Protein 4R75 (pdb70)

B-factor: mean 17.07, std 9.65, range [5.72, 75.16]

Solvent-accessible surface area: 13232 Å² total; per-residue (Å²): 176,36,130,1,49,2,8,0,12,5,32,83,66,6,2,90,14,3,5,110,32,0,51,149,118,70,109,2,124,12,60,41,93,69,53,30,8,7,58,1,17,56,58,6,59,86,46,117,146,100,39,96,5,2,0,0,6,0,5,4,0,0,0,0,1,4,0,7,64,76,50,12,8,47,53,47,122,0,97,29,2,102,66,1,42,104,139,7,39,42,13,3,84,57,93,39,8,26,2,2,0,3,6,1,0,3,0,0,0,0,0,4,38,114,75,4,162,164,48,60,19,165,152,52,7,86,28,0,96,47,0,35,44,109,132,0,158,36,19,0,12,14,0,17,6,84,33,5,2,16,1,0,0,2,6,0,0,2,8,48,43,76,35,46,114,120,0,10,58,19,11,124,88,8,55,84,5,20,48,110,49,13,155,38,15,65,36,0,4,128,12,0,13,134,20,102,1,0,0,0,1,1,10,0,10,26,2,2,41,50,77,94,115,63,18,40,4,68,54,6,47,1,63,58,3,0,0,8,5,0,0,0,2,2,3,3,110,47,17,198,18,66,118,22,0,61,51,0,4,31,7,1,0,23,87,115,1,4,8,12,5,46,111,119,1,83,7,11,10,11,6,0,1,89,72,12,100,67,6,121,78,19,38,62,27,128,159,38,132,47,30,126,10,58,7,87,107,10,0,9,4,118,28,16,104,96,0,24,95,50,9,28,90,75,11,94,126,108

Radius of gyration: 18.8 Å; Cα contacts (8 Å, |Δi|>4): 771; chains: 1; bounding box: 45×57×37 Å

Sequence (318 aa):
KGRLVIYCSATNVVMMCENAAKKTTTFEQKYDVKTTSFIRNGSGSSSTFAKKIEAEKNNPQADVVWYGGTLDPQSQAGELGLLEAYRSPNIDQIMPKFQDPAKVKGNLLSSAVYIGILGFAVNTERLKKLGIEKIPQCCWNNDLTDPKLKGEIQIADPQSSGTAYTAIIATFAQLWGEDKKAFDYFFKKHLHPNISQYTKSGIITPARNAARRGETTVGIGFLHDYALEKEQGAPLEMMVVPCCEGTGYELGGVSILKGARNLDNAKLLFVDFALSKKEGQETAWKKKGQQALQTLTNTTAEQSPLAFDLTKLKLIDYDFEKYGASDERKRLINKWVDEIKLA

Organism: Actinobacillus pleuropneumoniae serotype 5b (strain L20) (NCBI:txid416269)

Secondary structure (DSSP, 8-state):
--EEEEEE-S-HHHHHHHHHHHHHHH--EEEEEE--HHHHHHHHHHTTTS---SEEEEEEHHHHHHHHHTT-EE----GGGGGB-GGGSS-SSSTTTSSEEEEEEEEEEEEEHHHHHHTT--SPP-SGGGGG-GGGTT-EEEE-TTT-HHHHHHHHHHHHHH-HHHHHHHHHHHGGGEEEEESSTTHHHHHHHTTSSSEEEEEHHHHHHHHHTT--EEEE--TT-B-EEEEEEEEETT-SSHHHHHHHHHHHHSHHHHHHHHHTS---PEESBTTSPPPTTS--GGGS-B----HHHHSSHHHHHHHHHHHIIIIII-

InterPro domains:
  IPR026045 Ferric binding protein [PIRSF002825] (21-340)

Structure (mmCIF, N/CA/C/O backbone):
data_4R75
#
_entry.id   4R75
#
_cell.length_a   47.405
_cell.length_b   59.895
_cell.length_c   106.014
_cell.angle_alpha   90.00
_cell.angle_beta   90.00
_cell.angle_gamma   90.00
#
_symmetry.space_group_name_H-M   'P 21 21 21'
#
loop_
_entity.id
_entity.type
_entity.pdbx_description
1 polymer 'ABC-type Fe3+ transport system, periplasmic component'
2 non-polymer 1-C-(hydroxymethyl)-6-O-phosphono-beta-D-altrofuranose
3 non-polymer GLYCEROL
4 non-polymer 'TRIETHYLENE GLYCOL'
5 water water
#
loop_
_atom_site.group_PDB
_atom_site.id
_atom_site.type_symbol
_atom_site.label_atom_id
_atom_site.label_alt_id
_atom_site.label_comp_id
_atom_site.label_asym_id
_atom_site.label_entity_id
_atom_site.label_seq_id
_atom_site.pdbx_PDB_ins_code
_atom_site.Cartn_x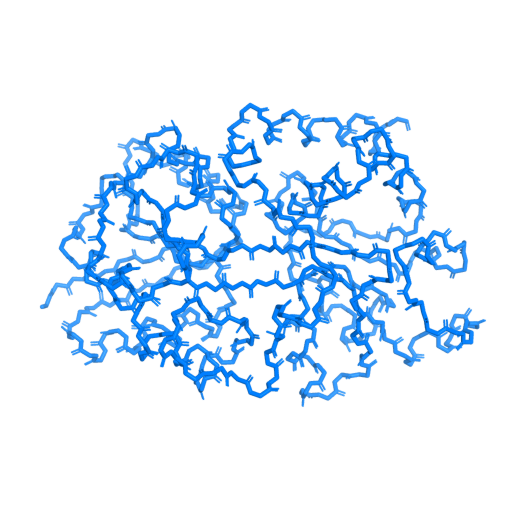
_atom_site.Cartn_y
_atom_site.Cartn_z
_atom_site.occupancy
_atom_site.B_iso_or_equiv
_atom_site.auth_seq_id
_atom_site.auth_comp_id
_atom_site.auth_asym_id
_atom_site.auth_atom_id
_atom_site.pdbx_PDB_model_num
ATOM 1 N N . LYS A 1 3 ? -29.793 15.764 15.490 1.00 37.27 1 LYS A N 1
ATOM 2 C CA . LYS A 1 3 ? -30.263 15.295 14.191 1.00 33.89 1 LYS A CA 1
ATOM 3 C C . LYS A 1 3 ? -29.168 15.304 13.118 1.00 25.17 1 LYS A C 1
ATOM 4 O O . LYS A 1 3 ? -27.978 15.395 13.424 1.00 27.29 1 LYS A O 1
ATOM 10 N N . GLY A 1 4 ? -29.580 15.211 11.860 1.00 24.73 2 GLY A N 1
ATOM 11 C CA . GLY A 1 4 ? -28.639 15.022 10.776 1.00 20.17 2 GLY A CA 1
ATOM 12 C C . GLY A 1 4 ? -28.410 13.538 10.544 1.00 18.56 2 GLY A C 1
ATOM 13 O O . GLY A 1 4 ? -29.259 12.712 10.887 1.00 16.51 2 GLY A O 1
ATOM 14 N N . ARG A 1 5 ? -27.252 13.200 9.982 1.00 19.68 3 ARG A N 1
ATOM 15 C CA . ARG A 1 5 ? -26.986 11.836 9.535 1.00 17.87 3 ARG A CA 1
ATOM 16 C C . ARG A 1 5 ? -25.605 11.355 9.938 1.00 13.28 3 ARG A C 1
ATOM 17 O O . ARG A 1 5 ? -24.751 12.133 10.347 1.00 14.38 3 ARG A O 1
ATOM 25 N N . LEU A 1 6 ? -25.394 10.054 9.776 1.00 13.65 4 LEU A N 1
ATOM 26 C CA . LEU A 1 6 ? -24.090 9.449 10.000 1.00 13.30 4 LEU A CA 1
ATOM 27 C C . LEU A 1 6 ? -23.930 8.265 9.058 1.00 13.72 4 LEU A C 1
ATOM 28 O O . LEU A 1 6 ? -24.842 7.454 8.922 1.00 13.42 4 LEU A O 1
ATOM 33 N N . VAL A 1 7 ? -22.771 8.188 8.412 1.00 13.16 5 VAL A N 1
ATOM 34 C CA . VAL A 1 7 ? -22.426 7.075 7.525 1.00 12.33 5 VAL A CA 1
ATOM 35 C C . VAL A 1 7 ? -21.219 6.330 8.099 1.00 11.65 5 VAL A C 1
ATOM 36 O O . VAL A 1 7 ? -20.154 6.923 8.307 1.00 12.32 5 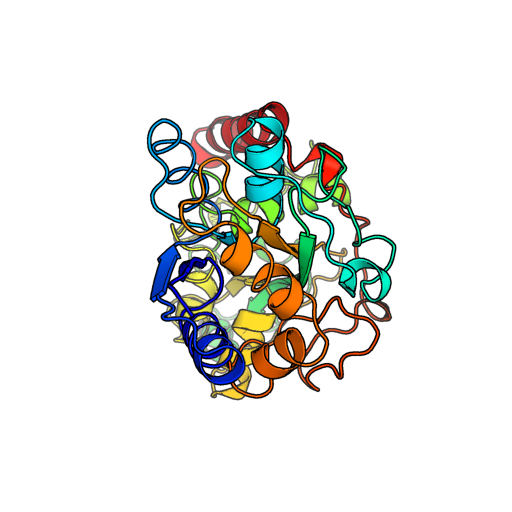VAL A O 1
ATOM 40 N N . ILE A 1 8 ? -21.407 5.041 8.365 1.00 12.61 6 ILE A N 1
ATOM 41 C CA . ILE A 1 8 ? -20.383 4.218 9.008 1.00 10.71 6 ILE A CA 1
ATOM 42 C C . ILE A 1 8 ? -19.801 3.189 8.048 1.00 12.88 6 ILE A C 1
ATOM 43 O O . ILE A 1 8 ? -20.539 2.478 7.360 1.00 14.31 6 ILE A O 1
ATOM 48 N N . TYR A 1 9 ? -18.480 3.112 7.993 1.00 10.94 7 TYR A N 1
ATOM 49 C CA . TYR A 1 9 ? -17.821 1.939 7.430 1.00 10.88 7 TYR A CA 1
ATOM 50 C C . TYR A 1 9 ? -17.560 1.000 8.599 1.00 9.23 7 TYR A C 1
ATOM 51 O O . TYR A 1 9 ? -16.725 1.292 9.458 1.00 9.57 7 TYR A O 1
ATOM 60 N N . CYS A 1 10 ? -18.313 -0.092 8.666 1.00 9.89 8 CYS A N 1
ATOM 61 C CA . CYS A 1 10 ? -18.201 -1.019 9.782 1.00 10.10 8 CYS A CA 1
ATOM 62 C C . CYS A 1 10 ? -17.381 -2.238 9.386 1.00 9.01 8 CYS A C 1
ATOM 63 O O . CYS A 1 10 ? -17.531 -2.752 8.267 1.00 12.54 8 CYS A O 1
ATOM 66 N N . SER A 1 11 ? -16.540 -2.723 10.298 1.00 8.42 9 SER A N 1
ATOM 67 C CA . SER A 1 11 ? -15.713 -3.895 10.022 1.00 8.89 9 SER A CA 1
ATOM 68 C C . SER A 1 11 ? -15.945 -5.022 11.018 1.00 9.91 9 SER A C 1
ATOM 69 O O . SER A 1 11 ? -15.254 -6.042 10.964 1.00 11.13 9 SER A O 1
ATOM 72 N N . ALA A 1 12 ? -16.881 -4.825 11.945 1.00 9.12 10 ALA A N 1
ATOM 73 C CA . ALA A 1 12 ? -17.321 -5.920 12.808 1.00 8.73 10 ALA A CA 1
ATOM 74 C C . ALA A 1 12 ? -18.307 -6.793 12.031 1.00 9.75 10 ALA A C 1
ATOM 75 O O . ALA A 1 12 ? -18.549 -6.548 10.845 1.00 11.19 10 ALA A O 1
ATOM 77 N N . THR A 1 13 ? -18.881 -7.798 12.680 1.00 10.00 11 THR A N 1
ATOM 78 C CA . THR A 1 13 ? -19.865 -8.644 11.998 1.00 9.91 11 THR A CA 1
ATOM 79 C C . THR A 1 13 ? -21.122 -7.832 11.728 1.00 12.02 11 THR A C 1
ATOM 80 O O . THR A 1 13 ? -21.419 -6.865 12.433 1.00 11.26 11 THR A O 1
ATOM 84 N N . ASN A 1 14 ? -21.887 -8.245 10.721 1.00 11.76 12 ASN A N 1
ATOM 85 C CA . ASN A 1 14 ? -23.068 -7.489 10.333 1.00 12.10 12 ASN A CA 1
ATOM 86 C C . ASN A 1 14 ? -24.050 -7.270 11.483 1.00 10.90 12 ASN A C 1
ATOM 87 O O . ASN A 1 14 ? -24.578 -6.169 11.649 1.00 12.68 12 ASN A O 1
ATOM 92 N N A VAL A 1 15 ? -24.296 -8.312 12.272 0.76 11.33 13 VAL A N 1
ATOM 93 N N C VAL A 1 15 ? -24.284 -8.309 12.277 0.24 11.45 13 VAL A N 1
ATOM 94 C CA A VAL A 1 15 ? -25.231 -8.202 13.386 0.76 13.09 13 VAL A CA 1
ATOM 95 C CA C VAL A 1 15 ? -25.226 -8.224 13.389 0.24 13.12 13 VAL A CA 1
ATOM 96 C C A VAL A 1 15 ? -24.782 -7.123 14.363 0.76 12.06 13 VAL A C 1
ATOM 97 C C C VAL A 1 15 ? -24.793 -7.191 14.430 0.24 12.14 13 VAL A C 1
ATOM 98 O O A VAL A 1 15 ? -25.596 -6.333 14.851 0.76 13.55 13 VAL A O 1
ATOM 99 O O C VAL A 1 15 ? -25.627 -6.506 15.025 0.24 12.33 13 VAL A O 1
ATOM 106 N N . MET A 1 16 ? -23.488 -7.088 14.649 1.00 11.46 14 MET A N 1
ATOM 107 C CA A MET A 1 16 ? -22.966 -6.110 15.599 0.46 10.83 14 MET A CA 1
ATOM 108 C CA B MET A 1 16 ? -22.926 -6.132 15.587 0.54 10.85 14 MET A CA 1
ATOM 109 C C . MET A 1 16 ? -23.076 -4.706 15.028 1.00 11.16 14 MET A C 1
ATOM 110 O O . MET A 1 16 ? -23.495 -3.778 15.736 1.00 11.35 14 MET A O 1
ATOM 119 N N . CYS A 1 17 ? -22.734 -4.550 13.749 1.00 11.67 15 CYS A N 1
ATOM 120 C CA . CYS A 1 17 ? -22.818 -3.267 13.054 1.00 11.73 15 CYS A CA 1
ATOM 121 C C . CYS A 1 17 ? -24.253 -2.747 13.070 1.00 13.13 15 CYS A C 1
ATOM 122 O O . CYS A 1 17 ? -24.501 -1.569 13.351 1.00 12.02 15 CYS A O 1
ATOM 125 N N . GLU A 1 18 ? -25.200 -3.627 12.744 1.00 10.85 16 GLU A N 1
ATOM 126 C CA . GLU A 1 18 ? -26.599 -3.221 12.637 1.00 10.80 16 GLU A CA 1
ATOM 127 C C . GLU A 1 18 ? -27.129 -2.793 14.000 1.00 10.43 16 GLU A C 1
ATOM 128 O O . GLU A 1 18 ? -27.828 -1.787 14.113 1.00 12.91 16 GLU A O 1
ATOM 134 N N . ASN A 1 19 ? -26.805 -3.556 15.036 1.00 11.22 17 ASN A N 1
ATOM 135 C CA . ASN A 1 19 ? -27.239 -3.193 16.377 1.00 10.49 17 ASN A CA 1
ATOM 136 C C . ASN A 1 19 ? -26.635 -1.867 16.846 1.00 12.22 17 ASN A C 1
ATOM 137 O O . ASN A 1 19 ? -27.326 -1.066 17.481 1.00 11.57 17 ASN A O 1
ATOM 142 N N . ALA A 1 20 ? -25.361 -1.633 16.533 1.00 10.46 18 ALA A N 1
ATOM 143 C CA . ALA A 1 20 ? -24.706 -0.387 16.926 1.00 10.24 18 ALA A CA 1
ATOM 144 C C . ALA A 1 20 ? -25.359 0.790 16.215 1.00 11.63 18 ALA A C 1
ATOM 145 O O . ALA A 1 20 ? -25.659 1.816 16.830 1.00 11.44 18 ALA A O 1
ATOM 147 N N . ALA A 1 21 ? -25.584 0.639 14.918 1.00 11.00 19 ALA A N 1
ATOM 148 C CA . ALA A 1 21 ? -26.184 1.702 14.123 1.00 11.98 19 ALA A CA 1
ATOM 149 C C . ALA A 1 21 ? -27.602 2.019 14.608 1.00 14.20 19 ALA A C 1
ATOM 150 O O . ALA A 1 21 ? -27.959 3.187 14.789 1.00 12.76 19 ALA A O 1
ATOM 152 N N . LYS A 1 22 ? -28.398 0.977 14.828 1.00 13.06 20 LYS A N 1
ATOM 153 C CA A LYS A 1 22 ? -29.772 1.159 15.273 0.52 13.72 20 LYS A CA 1
ATOM 154 C CA B LYS A 1 22 ? -29.777 1.132 15.293 0.48 13.73 20 LYS A CA 1
ATOM 155 C C . LYS A 1 22 ? -29.832 1.786 16.663 1.00 12.70 20 LYS A C 1
ATOM 156 O O . LYS A 1 22 ? -30.631 2.691 16.901 1.00 14.01 20 LYS A O 1
ATOM 167 N N A THR A 1 23 ? -28.999 1.293 17.570 0.55 12.54 21 THR A N 1
ATOM 168 N N B THR A 1 23 ? -28.994 1.304 17.574 0.08 12.63 21 THR A N 1
ATOM 169 N N C THR A 1 23 ? -29.042 1.274 17.602 0.37 12.57 21 THR A N 1
ATOM 170 C CA A THR A 1 23 ? -28.982 1.793 18.940 0.55 12.83 21 THR A CA 1
ATOM 171 C CA B THR A 1 23 ? -28.981 1.805 18.943 0.08 12.92 21 THR A CA 1
ATOM 172 C CA C THR A 1 23 ? -29.035 1.831 18.953 0.37 12.88 21 THR A CA 1
ATOM 173 C C A THR A 1 23 ? -28.548 3.260 18.999 0.55 12.96 21 THR A C 1
ATOM 174 C C B THR A 1 23 ? -28.557 3.268 18.988 0.08 13.03 21 THR A C 1
ATOM 175 C C C THR A 1 23 ? -28.588 3.295 18.961 0.37 12.98 21 THR A C 1
ATOM 176 O O A THR A 1 23 ? -29.113 4.059 19.755 0.55 14.49 21 THR A O 1
ATOM 177 O O B THR A 1 23 ? -29.136 4.071 19.722 0.08 14.48 21 THR A O 1
ATOM 178 O O C THR A 1 23 ? -29.182 4.130 19.649 0.37 14.45 21 THR A O 1
ATOM 188 N N . PHE A 1 24 ? -27.546 3.609 18.197 1.00 11.92 22 PHE A N 1
ATOM 189 C CA . PHE A 1 24 ? -27.066 4.983 18.117 1.00 13.66 22 PHE A CA 1
ATOM 190 C C . PHE A 1 24 ? -28.146 5.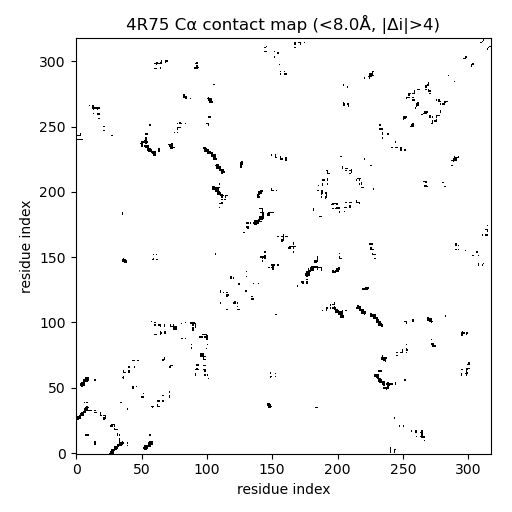915 17.566 1.00 14.78 22 PHE A C 1
ATOM 191 O O . PHE A 1 24 ? -28.400 6.994 18.119 1.00 13.68 22 PHE A O 1
ATOM 199 N N . GLU A 1 25 ? -28.780 5.499 16.473 1.00 13.62 23 GLU A N 1
ATOM 200 C CA . GLU A 1 25 ? -29.842 6.307 15.883 1.00 14.72 23 GLU A CA 1
ATOM 201 C C . GLU A 1 25 ? -30.997 6.507 16.865 1.00 16.89 23 GLU A C 1
ATOM 202 O O . GLU A 1 25 ? -31.538 7.607 16.982 1.00 16.91 23 GLU A O 1
ATOM 208 N N . GLN A 1 26 ? -31.378 5.451 17.575 1.00 15.19 24 GLN A N 1
ATOM 209 C CA . GLN A 1 26 ? -32.468 5.560 18.543 1.00 16.03 24 GLN A CA 1
ATOM 210 C C . GLN A 1 26 ? -32.111 6.549 19.652 1.00 18.61 24 GLN A C 1
ATOM 211 O O . GLN A 1 26 ? -32.932 7.384 20.049 1.00 19.24 24 GLN A O 1
ATOM 217 N N . LYS A 1 27 ? -30.873 6.477 20.129 1.00 15.57 25 LYS A N 1
ATOM 218 C CA . LYS A 1 27 ? -30.426 7.308 21.245 1.00 14.29 25 LYS A CA 1
ATOM 219 C C . LYS A 1 27 ? -30.344 8.799 20.897 1.00 17.24 25 LYS A C 1
ATOM 220 O O . LYS A 1 27 ? -30.810 9.651 21.660 1.00 16.99 25 LYS A O 1
ATOM 226 N N . TYR A 1 28 ? -29.765 9.111 19.744 1.00 14.72 26 TYR A N 1
ATOM 227 C CA . TYR A 1 28 ? -29.447 10.494 19.403 1.00 16.22 26 TYR A CA 1
ATOM 228 C C . TYR A 1 28 ? -30.266 11.093 18.269 1.00 16.70 26 TYR A C 1
ATOM 229 O O . TYR A 1 28 ? -30.043 12.245 17.890 1.00 17.85 26 TYR A O 1
ATOM 238 N N . ASP A 1 29 ? -31.211 10.321 17.734 1.00 17.16 27 ASP A N 1
ATOM 239 C CA . ASP A 1 29 ? -32.048 10.787 16.627 1.00 21.14 27 ASP A CA 1
ATOM 240 C C . ASP A 1 29 ? -31.194 11.223 15.434 1.00 19.69 27 ASP A C 1
ATOM 241 O O . ASP A 1 29 ? -31.455 12.249 14.799 1.00 22.83 27 ASP A O 1
ATOM 246 N N . VAL A 1 30 ? -30.160 10.437 15.142 1.00 15.29 28 VAL A N 1
ATOM 247 C CA . VAL A 1 30 ? -29.323 10.656 13.969 1.00 16.48 28 VAL A CA 1
ATOM 248 C C . VAL A 1 30 ? -29.574 9.563 12.937 1.00 15.83 28 VAL A C 1
ATOM 249 O O . VAL A 1 30 ? -29.467 8.383 13.251 1.00 15.97 28 VAL A O 1
ATOM 253 N N . LYS A 1 31 ? -29.895 9.951 11.706 1.00 19.10 29 LYS A N 1
ATOM 254 C CA . LYS A 1 31 ? -30.137 8.971 10.650 1.00 16.84 29 LYS A CA 1
ATOM 255 C C . LYS A 1 31 ? -28.839 8.254 10.299 1.00 14.81 29 LYS A C 1
ATOM 256 O O . LYS A 1 31 ? -27.957 8.836 9.672 1.00 16.72 29 LYS A O 1
ATOM 262 N N . THR A 1 32 ? -28.739 6.987 10.686 1.00 15.52 30 THR A N 1
ATOM 263 C CA A THR A 1 32 ? -27.466 6.280 10.624 0.70 14.17 30 THR A CA 1
ATOM 264 C CA B THR A 1 32 ? -27.366 6.280 10.624 0.30 14.18 30 THR A CA 1
ATOM 265 C C . THR A 1 32 ? -27.496 5.072 9.687 1.00 14.97 30 THR A C 1
ATOM 266 O O . THR A 1 32 ? -28.414 4.253 9.738 1.00 19.19 30 THR A O 1
ATOM 273 N N . SER A 1 33 ? -26.483 4.976 8.833 1.00 14.23 31 SER A N 1
ATOM 274 C CA . SER A 1 33 ? -26.359 3.849 7.918 1.00 16.53 31 SER A CA 1
ATOM 275 C C . SER A 1 33 ? -24.956 3.265 8.006 1.00 14.31 31 SER A C 1
ATOM 276 O O . SER A 1 33 ? -24.035 3.932 8.478 1.00 14.81 31 SER A O 1
ATOM 279 N N . PHE A 1 34 ? -24.791 2.026 7.552 1.00 13.73 32 PHE A N 1
ATOM 280 C CA . PHE A 1 34 ? -23.457 1.436 7.478 1.00 13.60 32 PHE A CA 1
ATOM 281 C C . PHE A 1 34 ? -23.302 0.524 6.272 1.00 15.73 32 PHE A C 1
ATOM 282 O O . PHE A 1 34 ? -24.285 0.016 5.714 1.00 15.49 32 PHE A O 1
ATOM 290 N N . ILE A 1 35 ? -22.050 0.341 5.880 1.00 15.11 33 ILE A N 1
ATOM 291 C CA . ILE A 1 35 ? -21.641 -0.684 4.934 1.00 14.08 33 ILE A CA 1
ATOM 292 C C . ILE A 1 35 ? -20.535 -1.491 5.607 1.00 13.74 33 ILE A C 1
ATOM 293 O O . ILE A 1 35 ? -19.595 -0.916 6.186 1.00 13.81 33 ILE A O 1
ATOM 298 N N . ARG A 1 36 ? -20.652 -2.813 5.546 1.00 14.62 34 ARG A N 1
ATOM 299 C CA . ARG A 1 36 ? -19.664 -3.682 6.171 1.00 14.89 34 ARG A CA 1
ATOM 300 C C . ARG A 1 36 ? -18.647 -4.243 5.180 1.00 17.28 34 ARG A C 1
ATOM 301 O O . ARG A 1 36 ? -19.017 -4.792 4.135 1.00 15.93 34 ARG A O 1
ATOM 309 N N . ASN A 1 37 ? -17.371 -4.094 5.521 1.00 13.19 35 ASN A N 1
ATOM 310 C CA . ASN A 1 37 ? -16.274 -4.808 4.880 1.00 14.45 35 ASN A CA 1
ATOM 311 C C . ASN A 1 37 ? -15.262 -5.127 5.978 1.00 12.17 35 ASN A C 1
ATOM 312 O O . ASN A 1 37 ? -15.232 -4.454 7.014 1.00 11.92 35 ASN A O 1
ATOM 317 N N . GLY A 1 38 ? -14.424 -6.135 5.766 1.00 11.80 36 GLY A N 1
ATOM 318 C CA . GLY A 1 38 ? -13.384 -6.450 6.736 1.00 10.63 36 GLY A CA 1
ATOM 319 C C . GLY A 1 38 ? -12.427 -5.290 6.927 1.00 10.42 36 GLY A C 1
ATOM 320 O O . GLY A 1 38 ? -12.443 -4.329 6.166 1.00 10.56 36 GLY A O 1
ATOM 321 N N . SER A 1 39 ? -11.558 -5.375 7.922 1.00 8.73 37 SER A N 1
ATOM 322 C CA . SER A 1 39 ? -10.661 -4.263 8.200 1.00 9.63 37 SER A CA 1
ATOM 323 C C . SER A 1 39 ? -9.617 -4.072 7.097 1.00 10.95 37 SER A C 1
ATOM 324 O O . SER A 1 39 ? -9.214 -2.950 6.804 1.00 11.78 37 SER A O 1
ATOM 327 N N . GLY A 1 40 ? -9.180 -5.163 6.478 1.00 10.66 38 GLY A N 1
ATOM 328 C CA . GLY A 1 40 ? -8.229 -5.052 5.387 1.00 12.51 38 GLY A CA 1
ATOM 329 C C . GLY A 1 40 ? -8.846 -4.349 4.186 1.00 10.48 38 GLY A C 1
ATOM 330 O O . GLY A 1 40 ? -8.266 -3.403 3.635 1.00 12.84 38 GLY A O 1
ATOM 331 N N A SER A 1 41 ? -10.013 -4.818 3.763 0.25 11.39 39 SER A N 1
ATOM 332 N N B SER A 1 41 ? -10.037 -4.794 3.791 0.38 11.39 39 SER A N 1
ATOM 333 N N C SER A 1 41 ? -10.008 -4.827 3.766 0.37 11.37 39 SER A N 1
ATOM 334 C CA A SER A 1 41 ? -10.696 -4.210 2.628 0.25 12.23 39 SER A CA 1
ATOM 335 C CA B SER A 1 41 ? -10.723 -4.236 2.620 0.38 12.22 39 SER A CA 1
ATOM 336 C CA C SER A 1 41 ? -10.708 -4.224 2.642 0.37 12.21 39 SER A CA 1
ATOM 337 C C A SER A 1 41 ? -11.061 -2.759 2.910 0.25 13.90 39 SER A C 1
ATOM 338 C C B SER A 1 41 ? -11.371 -2.868 2.864 0.38 13.77 39 SER A C 1
ATOM 339 C C C SER A 1 41 ? -11.036 -2.763 2.920 0.37 13.92 39 SER A C 1
ATOM 340 O O A SER A 1 41 ? -10.932 -1.897 2.041 0.25 11.52 39 SER A O 1
ATOM 341 O O B SER A 1 41 ? -11.731 -2.166 1.920 0.38 10.55 39 SER A O 1
ATOM 342 O O C SER A 1 41 ? -10.855 -1.900 2.061 0.37 11.49 39 SER A O 1
ATOM 349 N N . THR A 1 42 ? -11.518 -2.490 4.128 1.00 12.42 40 THR A N 1
ATOM 350 C CA . THR A 1 42 ? -11.975 -1.151 4.471 1.00 13.07 40 THR A CA 1
ATOM 351 C C . THR A 1 42 ? -10.823 -0.165 4.374 1.00 12.44 40 THR A C 1
ATOM 352 O O . THR A 1 42 ? -11.000 0.956 3.887 1.00 13.54 40 THR A O 1
ATOM 356 N N . PHE A 1 43 ? -9.637 -0.577 4.807 1.00 11.86 41 PHE A N 1
ATOM 357 C CA . PHE A 1 43 ? -8.468 0.267 4.645 1.00 12.87 41 PHE A CA 1
ATOM 358 C C . PHE A 1 43 ? -8.246 0.596 3.165 1.00 13.46 41 PHE A C 1
ATOM 359 O O . PHE A 1 43 ? -8.010 1.753 2.810 1.00 14.83 41 PHE A O 1
ATOM 367 N N . ALA A 1 44 ? -8.317 -0.422 2.309 1.00 13.95 42 ALA A N 1
ATOM 368 C CA . ALA A 1 44 ? -8.062 -0.226 0.883 1.00 14.98 42 ALA A CA 1
ATOM 369 C C . ALA A 1 44 ? -9.044 0.776 0.293 1.00 16.39 42 ALA A C 1
ATOM 370 O O . ALA A 1 44 ? -8.662 1.626 -0.521 1.00 17.34 42 ALA A O 1
ATOM 372 N N . LYS A 1 45 ? -10.303 0.673 0.705 1.00 14.24 43 LYS A N 1
ATOM 373 C CA A LYS A 1 45 ? -11.387 1.536 0.241 0.49 16.11 43 LYS A CA 1
ATOM 374 C CA B LYS A 1 45 ? -11.310 1.562 0.158 0.51 16.12 43 LYS A CA 1
ATOM 375 C C . LYS A 1 45 ? -11.169 2.982 0.697 1.00 17.91 43 LYS A C 1
ATOM 376 O O . LYS A 1 45 ? -11.259 3.933 -0.072 1.00 16.71 43 LYS A O 1
ATOM 387 N N . ILE A 1 46 ? -10.895 3.139 1.984 1.00 14.48 44 ILE A N 1
ATOM 388 C CA . ILE A 1 46 ? -10.696 4.474 2.543 1.00 15.67 44 ILE A CA 1
ATOM 389 C C . ILE A 1 46 ? -9.507 5.174 1.873 1.00 16.31 44 ILE A C 1
ATOM 390 O O . ILE A 1 46 ? -9.586 6.354 1.509 1.00 16.25 44 ILE A O 1
ATOM 395 N N . GLU A 1 47 ? -8.417 4.438 1.684 1.00 15.86 45 GLU A N 1
ATOM 396 C CA . GLU A 1 47 ? -7.251 4.971 0.989 1.00 18.29 45 GLU A CA 1
ATOM 397 C C . GLU A 1 47 ? -7.618 5.365 -0.445 1.00 20.05 45 GLU A C 1
ATOM 398 O O . GLU A 1 47 ? -7.284 6.462 -0.905 1.00 21.38 45 GLU A O 1
ATOM 404 N N . ALA A 1 48 ? -8.310 4.476 -1.150 1.00 17.53 46 ALA A N 1
ATOM 405 C CA . ALA A 1 48 ? -8.688 4.757 -2.532 1.00 26.72 46 ALA A CA 1
ATOM 406 C C . ALA A 1 48 ? -9.571 5.998 -2.642 1.00 20.51 46 ALA A C 1
ATOM 407 O O . ALA A 1 48 ? -9.522 6.712 -3.647 1.00 23.44 46 ALA A O 1
ATOM 409 N N . GLU A 1 49 ? -10.367 6.260 -1.609 1.00 18.97 47 GLU A N 1
ATOM 410 C CA . GLU A 1 49 ? -11.362 7.335 -1.641 1.00 22.02 47 GLU A CA 1
ATOM 411 C C . GLU A 1 49 ? -10.873 8.614 -0.962 1.00 16.74 47 GLU A C 1
ATOM 412 O O . GLU A 1 49 ? -11.662 9.524 -0.690 1.00 22.12 47 GLU A O 1
ATOM 418 N N . LYS A 1 50 ? -9.598 8.692 -0.710 1.00 18.28 48 LYS A N 1
ATOM 419 C CA . LYS A 1 50 ? -9.039 9.724 0.105 1.00 19.80 48 LYS A CA 1
ATOM 420 C C . LYS A 1 50 ? -9.343 11.153 -0.404 1.00 22.74 48 LYS A C 1
ATOM 421 O O . LYS A 1 50 ? -9.508 12.023 0.372 1.00 22.93 48 LYS A O 1
ATOM 427 N N . ASN A 1 51 ? -9.397 11.308 -1.707 1.00 26.07 49 ASN A N 1
ATOM 428 C CA . ASN A 1 51 ? -9.638 12.627 -2.291 1.00 25.15 49 ASN A CA 1
ATOM 429 C C . ASN A 1 51 ? -11.104 13.060 -2.234 1.00 32.76 49 ASN A C 1
ATOM 430 O O . ASN A 1 51 ? -11.427 14.225 -2.463 1.00 30.11 49 ASN A O 1
ATOM 435 N N . ASN A 1 52 ? -11.984 12.115 -1.921 1.00 23.55 50 ASN A N 1
ATOM 436 C CA . ASN A 1 52 ? -13.401 12.406 -1.744 1.00 24.87 50 ASN A CA 1
ATOM 437 C C . ASN A 1 52 ? -14.059 11.372 -0.836 1.00 26.51 50 ASN A C 1
ATOM 438 O O . ASN A 1 52 ? -14.801 10.511 -1.302 1.00 21.70 50 ASN A O 1
ATOM 443 N N . PRO A 1 53 ? -13.790 11.458 0.473 1.00 21.68 51 PRO A N 1
ATOM 444 C CA . PRO A 1 53 ? -14.213 10.399 1.399 1.00 20.35 51 PRO A CA 1
ATOM 445 C C . PRO A 1 53 ? -15.720 10.145 1.394 1.00 23.53 51 PRO A C 1
ATOM 446 O O . PRO A 1 53 ? -16.506 11.078 1.223 1.00 25.07 51 PRO A O 1
ATOM 450 N N . GLN A 1 54 ? -16.104 8.885 1.590 1.00 19.76 52 GLN A N 1
ATOM 451 C CA . GLN A 1 54 ? -17.477 8.435 1.392 1.00 18.32 52 GLN A CA 1
ATOM 452 C C . GLN A 1 54 ? -18.178 7.995 2.674 1.00 17.03 52 GLN A C 1
ATOM 453 O O . GLN A 1 54 ? -19.307 7.504 2.636 1.00 20.06 52 GLN A O 1
ATOM 459 N N . ALA A 1 55 ? -17.503 8.171 3.806 1.00 16.21 53 ALA A N 1
ATOM 460 C CA . ALA A 1 55 ? -18.079 7.808 5.093 1.00 14.85 53 ALA A CA 1
ATOM 461 C C . ALA A 1 55 ? -17.554 8.760 6.152 1.00 12.15 53 ALA A C 1
ATOM 462 O O . ALA A 1 55 ? -16.629 9.517 5.905 1.00 15.29 53 ALA A O 1
ATOM 464 N N . ASP A 1 56 ? -18.137 8.691 7.341 1.00 13.29 54 ASP A N 1
ATOM 465 C CA . ASP A 1 56 ? -17.769 9.576 8.441 1.00 13.20 54 ASP A CA 1
ATOM 466 C C . ASP A 1 56 ? -16.861 8.894 9.452 1.00 10.48 54 ASP A C 1
ATOM 467 O O . ASP A 1 56 ? -15.928 9.510 9.971 1.00 11.41 54 ASP A O 1
ATOM 472 N N A VAL A 1 57 ? -17.154 7.627 9.732 0.80 10.60 55 VAL A N 1
ATOM 473 N N B VAL A 1 57 ? -17.155 7.629 9.720 0.20 10.67 55 VAL A N 1
ATOM 474 C CA A VAL A 1 57 ? -16.451 6.926 10.791 0.80 10.65 55 VAL A CA 1
ATOM 475 C CA B VAL A 1 57 ? -16.464 6.912 10.790 0.20 10.70 55 VAL A CA 1
ATOM 476 C C A VAL A 1 57 ? -16.264 5.460 10.421 0.80 9.76 55 VAL A C 1
ATOM 477 C C B VAL A 1 57 ? -16.243 5.467 10.385 0.20 9.85 55 VAL A C 1
ATOM 478 O O A VAL A 1 57 ? -17.093 4.870 9.728 0.80 11.86 55 VAL A O 1
ATOM 479 O O B VAL A 1 57 ? -17.046 4.915 9.755 0.20 11.81 55 VAL A O 1
ATOM 486 N N . TRP A 1 58 ? -15.161 4.888 10.892 1.00 9.91 56 TRP A N 1
ATOM 487 C CA . TRP A 1 58 ? -14.794 3.493 10.664 1.00 8.90 56 TRP A CA 1
ATOM 488 C C . TRP A 1 58 ? -14.950 2.820 12.015 1.00 7.84 56 TRP A C 1
ATOM 489 O O . TRP A 1 58 ? -14.276 3.191 12.965 1.00 9.59 56 TRP A O 1
ATOM 500 N N . TYR A 1 59 ? -15.877 1.871 12.108 1.00 8.67 57 TYR A N 1
ATOM 501 C CA . TYR A 1 59 ? -16.218 1.241 13.380 1.00 7.62 57 TYR A CA 1
ATOM 502 C C . TYR A 1 59 ? -15.944 -0.241 13.361 1.00 8.02 57 TYR A C 1
ATOM 503 O O . TYR A 1 59 ? -16.472 -0.968 12.514 1.00 9.42 57 TYR A O 1
ATOM 512 N N . GLY A 1 60 ? -15.157 -0.693 14.330 1.00 7.56 58 GLY A N 1
ATOM 513 C CA . GLY A 1 60 ? -14.813 -2.098 14.433 1.00 8.36 58 GLY A CA 1
ATOM 514 C C . GLY A 1 60 ? -13.726 -2.488 13.451 1.00 8.40 58 GLY A C 1
ATOM 515 O O . GLY A 1 60 ? -13.258 -1.663 12.653 1.00 8.10 58 GLY A O 1
ATOM 516 N N . GLY A 1 61 ? -13.328 -3.758 13.507 1.00 9.09 59 GLY A N 1
ATOM 517 C CA . GLY A 1 61 ? -12.225 -4.256 12.693 1.00 9.10 59 GLY A CA 1
ATOM 518 C C . GLY A 1 61 ? -10.895 -4.109 13.406 1.00 7.20 59 GLY A C 1
ATOM 519 O O . GLY A 1 61 ? -10.737 -3.272 14.294 1.00 8.40 59 GLY A O 1
ATOM 520 N N . THR A 1 62 ? -9.924 -4.935 13.021 1.00 7.32 60 THR A N 1
ATOM 521 C CA . THR A 1 62 ? -8.610 -4.902 13.650 1.00 7.36 60 THR A CA 1
ATOM 522 C C . THR A 1 62 ? -7.997 -3.512 13.577 1.00 7.57 60 THR A C 1
ATOM 523 O O . THR A 1 62 ? -8.234 -2.735 12.638 1.00 7.88 60 THR A O 1
ATOM 527 N N . LEU A 1 63 ? -7.221 -3.185 14.598 1.00 8.10 61 LEU A N 1
ATOM 528 C CA . LEU A 1 63 ? -6.676 -1.833 14.719 1.00 8.55 61 LEU A CA 1
ATOM 529 C C . LEU A 1 63 ? -5.549 -1.508 13.736 1.00 9.12 61 LEU A C 1
ATOM 530 O O . LEU A 1 63 ? -5.366 -0.350 13.356 1.00 9.69 61 LEU A O 1
ATOM 535 N N . ASP A 1 64 ? -4.785 -2.517 13.319 1.00 7.22 62 ASP A N 1
ATOM 536 C CA . ASP A 1 64 ? -3.568 -2.238 12.564 1.00 9.56 62 ASP A CA 1
ATOM 537 C C . ASP A 1 64 ? -3.858 -1.402 11.328 1.00 8.64 62 ASP A C 1
ATOM 538 O O . ASP A 1 64 ? -3.159 -0.419 11.090 1.00 10.06 62 ASP A O 1
ATOM 543 N N . PRO A 1 65 ? -4.873 -1.780 10.536 1.00 9.11 63 PRO A N 1
ATOM 544 C CA . PRO A 1 65 ? -5.147 -0.977 9.335 1.00 9.76 63 PRO A CA 1
ATOM 545 C C . PRO A 1 65 ? -5.665 0.423 9.671 1.00 9.24 63 PRO A C 1
ATOM 546 O O . PRO A 1 65 ? -5.460 1.341 8.873 1.00 10.11 63 PRO A O 1
ATOM 550 N N . GLN A 1 66 ? -6.310 0.584 10.826 1.00 8.34 64 GLN A N 1
ATOM 551 C CA . GLN A 1 66 ? -6.731 1.919 11.255 1.00 8.94 64 GLN A CA 1
ATOM 552 C C . GLN A 1 66 ? -5.522 2.773 11.643 1.00 8.68 64 GLN A C 1
ATOM 553 O O . GLN A 1 66 ? -5.443 3.955 11.283 1.00 10.09 64 GLN A O 1
ATOM 559 N N . SER A 1 67 ? -4.586 2.176 12.368 1.00 9.08 65 SER A N 1
ATOM 560 C CA . SER A 1 67 ? -3.339 2.838 12.721 1.00 9.70 65 SER A CA 1
ATOM 561 C C . SER A 1 67 ? -2.569 3.229 11.460 1.00 11.30 65 SER A C 1
ATOM 562 O O . SER A 1 67 ? -2.019 4.334 11.372 1.00 11.52 65 SER A O 1
ATOM 565 N N . GLN A 1 68 ? -2.574 2.345 10.469 1.00 10.66 66 GLN A N 1
ATOM 566 C CA . GLN A 1 68 ? -1.906 2.621 9.209 1.00 11.45 66 GLN A CA 1
ATOM 567 C C . GLN A 1 68 ? -2.584 3.811 8.533 1.00 14.41 66 GLN A C 1
ATOM 568 O O . GLN A 1 68 ? -1.913 4.718 8.015 1.00 13.11 66 GLN A O 1
ATOM 574 N N . ALA A 1 69 ? -3.913 3.820 8.534 1.00 10.64 67 ALA A N 1
ATOM 575 C CA . ALA A 1 69 ? -4.658 4.930 7.938 1.00 13.15 67 ALA A CA 1
ATOM 576 C C . ALA A 1 69 ? -4.339 6.243 8.660 1.00 12.86 67 ALA A C 1
ATOM 577 O O . ALA A 1 69 ? -4.226 7.300 8.024 1.00 12.43 67 ALA A O 1
ATOM 579 N N . GLY A 1 70 ? -4.185 6.181 9.976 1.00 10.95 68 GLY A N 1
ATOM 580 C CA . GLY A 1 70 ? -3.801 7.348 10.748 1.00 12.34 68 GLY A CA 1
ATOM 581 C C . GLY A 1 70 ? -2.447 7.908 10.332 1.00 12.23 68 GLY A C 1
ATOM 582 O O . GLY A 1 70 ? -2.284 9.125 10.152 1.00 14.19 68 GLY A O 1
ATOM 583 N N . GLU A 1 71 ? -1.472 7.012 10.177 1.00 12.29 69 GLU A N 1
ATOM 584 C CA . GLU A 1 71 ? -0.125 7.379 9.757 1.00 13.22 69 GLU A CA 1
ATOM 585 C C . GLU A 1 71 ? -0.171 8.046 8.391 1.00 14.21 69 GLU A C 1
ATOM 586 O O . GLU A 1 71 ? 0.596 8.973 8.112 1.00 16.55 69 GLU A O 1
ATOM 592 N N . LEU A 1 72 ? -1.084 7.582 7.545 1.00 13.80 70 LEU A N 1
ATOM 593 C CA . LEU A 1 72 ? -1.172 8.042 6.160 1.00 15.89 70 LEU A CA 1
ATOM 594 C C . LEU A 1 72 ? -2.057 9.275 5.973 1.00 18.74 70 LEU A C 1
ATOM 595 O O . LEU A 1 72 ? -2.312 9.699 4.839 1.00 19.14 70 LEU A O 1
ATOM 600 N N . GLY A 1 73 ? -2.515 9.855 7.081 1.00 14.19 71 GLY A N 1
ATOM 601 C CA . GLY A 1 73 ? -3.293 11.079 7.026 1.00 16.26 71 GLY A CA 1
ATOM 602 C C . GLY A 1 73 ? -4.728 10.904 6.571 1.00 14.93 71 GLY A C 1
ATOM 603 O O . GLY A 1 73 ? -5.346 11.849 6.075 1.00 17.11 71 GLY A O 1
ATOM 604 N N . LEU A 1 74 ? -5.279 9.707 6.760 1.00 14.54 72 LEU A N 1
ATOM 605 C CA . LEU A 1 74 ? -6.634 9.404 6.306 1.00 12.96 72 LEU A CA 1
ATOM 606 C C . LEU A 1 74 ? -7.695 9.642 7.386 1.00 12.66 72 LEU A C 1
ATOM 607 O O . LEU A 1 74 ? -8.895 9.524 7.117 1.00 13.57 72 LEU A O 1
ATOM 612 N N . LEU A 1 75 ? -7.251 9.968 8.596 1.00 11.91 73 LEU A N 1
ATOM 613 C CA . LEU A 1 75 ? -8.153 10.056 9.740 1.00 12.77 73 LEU A CA 1
ATOM 614 C C . LEU A 1 75 ? -8.169 11.456 10.333 1.00 15.62 73 LEU A C 1
ATOM 615 O O . LEU A 1 75 ? -7.357 12.311 9.960 1.00 16.34 73 LEU A O 1
ATOM 620 N N . GLU A 1 76 ? -9.104 11.675 11.251 1.00 13.11 74 GLU A N 1
ATOM 621 C CA . GLU A 1 76 ? -9.299 12.958 11.895 1.00 14.36 74 GLU A CA 1
ATOM 622 C C . GLU A 1 76 ? -9.270 12.757 13.405 1.00 13.68 74 GLU A C 1
ATOM 623 O O . GLU A 1 76 ? -10.119 12.040 13.953 1.00 15.82 74 GLU A O 1
ATOM 629 N N . ALA A 1 77 ? -8.311 13.383 14.081 1.00 14.21 75 ALA A N 1
ATOM 630 C CA . ALA A 1 77 ? -8.136 13.170 15.520 1.00 14.45 75 ALA A CA 1
ATOM 631 C C . ALA A 1 77 ? -9.334 13.635 16.346 1.00 13.67 75 ALA A C 1
ATOM 632 O O . ALA A 1 77 ? -9.912 14.696 16.096 1.00 15.63 75 ALA A O 1
ATOM 634 N N . TYR A 1 78 ? -9.695 12.836 17.343 1.00 12.05 76 TYR A N 1
ATOM 635 C CA . TYR A 1 78 ? -10.708 13.240 18.314 1.00 11.09 76 TYR A CA 1
ATOM 636 C C . TYR A 1 78 ? -10.612 12.368 19.557 1.00 11.67 76 TYR A C 1
ATOM 637 O O . TYR A 1 78 ? -10.774 11.142 19.479 1.00 10.96 76 TYR A O 1
ATOM 646 N N . ARG A 1 79 ? -10.354 12.997 20.701 1.00 11.72 77 ARG A N 1
ATOM 647 C CA . ARG A 1 79 ? -10.273 12.273 21.966 1.00 9.58 77 ARG A CA 1
ATOM 648 C C . ARG A 1 79 ? -11.583 12.391 22.738 1.00 11.18 77 ARG A C 1
ATOM 649 O O . ARG A 1 79 ? -11.907 13.456 23.274 1.00 11.11 77 ARG A O 1
ATOM 657 N N . SER A 1 80 ? -12.346 11.308 22.784 1.00 9.41 78 SER A N 1
ATOM 658 C CA . SER A 1 80 ? -13.587 11.305 23.530 1.00 9.41 78 SER A CA 1
ATOM 659 C C . SER A 1 80 ? -13.303 11.415 25.028 1.00 10.44 78 SER A C 1
ATOM 660 O O . SER A 1 80 ? -12.321 10.865 25.516 1.00 11.26 78 SER A O 1
ATOM 663 N N . PRO A 1 81 ? -14.170 12.121 25.769 1.00 10.40 79 PRO A N 1
ATOM 664 C CA . PRO A 1 81 ? -14.024 12.064 27.227 1.00 12.80 79 PRO A CA 1
ATOM 665 C C . PRO A 1 81 ? -14.103 10.626 27.770 1.00 11.39 79 PRO A C 1
ATOM 666 O O . PRO A 1 81 ? -13.532 10.314 28.817 1.00 13.65 79 PRO A O 1
ATOM 670 N N . ASN A 1 82 ? -14.777 9.743 27.042 1.00 9.30 80 ASN A N 1
ATOM 671 C CA . ASN A 1 82 ? -14.854 8.344 27.461 1.00 10.74 80 ASN A CA 1
ATOM 672 C C . ASN A 1 82 ? -13.525 7.578 27.428 1.00 8.55 80 ASN A C 1
ATOM 673 O O . ASN A 1 82 ? -13.410 6.497 28.010 1.00 8.69 80 ASN A O 1
ATOM 678 N N . ILE A 1 83 ? -12.522 8.160 26.769 1.00 8.82 81 ILE A N 1
ATOM 679 C CA . ILE A 1 83 ? -11.188 7.570 26.787 1.00 8.61 81 ILE A CA 1
ATOM 680 C C . ILE A 1 83 ? -10.709 7.317 28.219 1.00 11.02 81 ILE A C 1
ATOM 681 O O . ILE A 1 83 ? -10.006 6.346 28.477 1.00 9.35 81 ILE A O 1
ATOM 686 N N . ASP A 1 84 ? -11.102 8.168 29.166 1.00 10.42 82 ASP A N 1
ATOM 687 C CA . ASP A 1 84 ? -10.653 7.974 30.548 1.00 11.84 82 ASP A CA 1
ATOM 688 C C . ASP A 1 84 ? -11.139 6.669 31.168 1.00 12.96 82 ASP A C 1
ATOM 689 O O . ASP A 1 84 ? -10.580 6.213 32.169 1.00 13.14 82 ASP A O 1
ATOM 694 N N . GLN A 1 85 ? -12.176 6.070 30.582 1.00 9.48 83 GLN A N 1
ATOM 695 C CA . GLN A 1 85 ? -12.749 4.839 31.116 1.00 10.69 83 GLN A CA 1
ATOM 696 C C . GLN A 1 85 ? -12.142 3.608 30.445 1.00 9.23 83 GLN A C 1
ATOM 697 O O . GLN A 1 85 ? -12.406 2.488 30.858 1.00 10.70 83 GLN A O 1
ATOM 703 N N . ILE A 1 86 ? -11.364 3.831 29.393 1.00 8.73 84 ILE A N 1
ATOM 704 C CA . ILE A 1 86 ? -10.780 2.729 28.631 1.00 8.72 84 ILE A CA 1
ATOM 705 C C . ILE A 1 86 ? -9.556 2.176 29.364 1.00 8.70 84 ILE A C 1
ATOM 706 O O . ILE A 1 86 ? -8.842 2.919 30.046 1.00 9.03 84 ILE A O 1
ATOM 711 N N . MET A 1 87 ? -9.325 0.869 29.256 1.00 8.96 85 MET A N 1
ATOM 712 C CA . MET A 1 87 ? -8.109 0.278 29.825 1.00 10.05 85 MET A CA 1
ATOM 713 C C . MET A 1 87 ? -6.919 1.152 29.450 1.00 9.23 85 MET A C 1
ATOM 714 O O . MET A 1 87 ? -6.708 1.425 28.280 1.00 9.24 85 MET A O 1
ATOM 719 N N . PRO A 1 88 ? -6.156 1.630 30.450 1.00 10.08 86 PRO A N 1
ATOM 720 C CA . PRO A 1 88 ? -5.146 2.646 30.143 1.00 11.66 86 PRO A CA 1
ATOM 721 C C . PRO A 1 88 ? -4.190 2.287 29.011 1.00 10.25 86 PRO A C 1
ATOM 722 O O . PRO A 1 88 ? -3.960 3.123 28.150 1.00 9.98 86 PRO A O 1
ATOM 726 N N . LYS A 1 89 ? -3.651 1.067 28.987 1.00 10.36 87 LYS A N 1
ATOM 727 C CA . LYS A 1 89 ? -2.715 0.706 27.924 1.00 12.25 87 LYS A CA 1
ATOM 728 C C . LYS A 1 89 ? -3.357 0.675 26.534 1.00 12.18 87 LYS A C 1
ATOM 729 O O . LYS A 1 89 ? -2.658 0.606 25.523 1.00 13.78 87 LYS A O 1
ATOM 735 N N . PHE A 1 90 ? -4.686 0.719 26.486 1.00 10.42 88 PHE A N 1
ATOM 736 C CA . PHE A 1 90 ? -5.397 0.763 25.211 1.00 10.01 88 PHE A CA 1
ATOM 737 C C . PHE A 1 90 ? -6.057 2.119 24.927 1.00 10.27 88 PHE A C 1
ATOM 738 O O . PHE A 1 90 ? -6.835 2.236 23.989 1.00 9.75 88 PHE A O 1
ATOM 746 N N . GLN A 1 91 ? -5.743 3.145 25.722 1.00 9.33 89 GLN A N 1
ATOM 747 C CA . GLN A 1 91 ? -6.378 4.459 25.555 1.00 8.56 89 GLN A CA 1
ATOM 748 C C . GLN A 1 91 ? -5.967 5.183 24.269 1.00 8.85 89 GLN A C 1
ATOM 749 O O . GLN A 1 91 ? -6.793 5.817 23.624 1.00 9.34 89 GLN A O 1
ATOM 755 N N . ASP A 1 92 ? -4.692 5.093 23.895 1.00 9.73 90 ASP A N 1
ATOM 756 C CA . ASP A 1 92 ? -4.210 5.739 22.679 1.00 8.63 90 ASP A CA 1
ATOM 757 C C . ASP A 1 92 ? -3.090 4.866 22.113 1.00 10.76 90 ASP A C 1
ATOM 758 O O . ASP A 1 92 ? -1.924 5.233 22.169 1.00 11.13 90 ASP A O 1
ATOM 763 N N . PRO A 1 93 ? -3.448 3.680 21.588 1.00 11.33 91 PRO A N 1
ATOM 764 C CA . PRO A 1 93 ? -2.452 2.641 21.300 1.00 11.74 91 PRO A CA 1
ATOM 765 C C . PRO A 1 93 ? -1.841 2.672 19.897 1.00 9.16 91 PRO A C 1
ATOM 766 O O . PRO A 1 93 ? -0.881 1.935 19.659 1.00 12.76 91 PRO A O 1
ATOM 770 N N . ALA A 1 94 ? -2.390 3.460 18.983 1.00 9.60 92 ALA A N 1
ATOM 771 C CA . ALA A 1 94 ? -1.938 3.422 17.598 1.00 9.87 92 ALA A CA 1
ATOM 772 C C . ALA A 1 94 ? -0.597 4.136 17.396 1.00 11.31 92 ALA A C 1
ATOM 773 O O . ALA A 1 94 ? -0.031 4.727 18.329 1.00 10.88 92 ALA A O 1
ATOM 775 N N . LYS A 1 95 ? -0.082 4.059 16.175 1.00 11.00 93 LYS A N 1
ATOM 776 C CA . LYS A 1 95 ? 1.233 4.616 15.874 1.00 12.25 93 LYS A CA 1
ATOM 777 C C . LYS A 1 95 ? 1.279 6.133 16.035 1.00 12.43 93 LYS A C 1
ATOM 778 O O . LYS A 1 95 ? 2.183 6.675 16.683 1.00 15.69 93 LYS A O 1
ATOM 784 N N . VAL A 1 96 ? 0.309 6.815 15.439 1.00 11.54 94 VAL A N 1
ATOM 785 C CA . VAL A 1 96 ? 0.212 8.256 15.613 1.00 14.47 94 VAL A CA 1
ATOM 786 C C . VAL A 1 96 ? -0.707 8.560 16.789 1.00 12.74 94 VAL A C 1
ATOM 787 O O . VAL A 1 96 ? -1.893 8.224 16.754 1.00 13.45 94 VAL A O 1
ATOM 791 N N . LYS A 1 97 ? -0.152 9.169 17.830 1.00 12.07 95 LYS A N 1
ATOM 792 C CA . LYS A 1 97 ? -0.916 9.474 19.036 1.00 12.44 95 LYS A CA 1
ATOM 793 C C . LYS A 1 97 ? -1.851 10.662 18.818 1.00 13.04 95 LYS A C 1
ATOM 794 O O . LYS A 1 97 ? -1.722 11.402 17.841 1.00 14.95 95 LYS A O 1
ATOM 800 N N . GLY A 1 98 ? -2.790 10.849 19.742 1.00 10.46 96 GLY A N 1
ATOM 801 C CA . GLY A 1 98 ? -3.794 11.883 19.594 1.00 10.80 96 GLY A CA 1
ATOM 802 C C . GLY A 1 98 ? -5.186 11.336 19.307 1.00 9.83 96 GLY A C 1
ATOM 803 O O . GLY A 1 98 ? -6.101 12.093 18.980 1.00 10.88 96 GLY A O 1
ATOM 804 N N . ASN A 1 99 ? -5.363 10.023 19.430 1.00 9.98 97 ASN A N 1
ATOM 805 C CA . ASN A 1 99 ? -6.674 9.420 19.214 1.00 9.63 97 ASN A CA 1
ATOM 806 C C . ASN A 1 99 ? -7.262 9.685 17.843 1.00 9.87 97 ASN A C 1
ATOM 807 O O . ASN A 1 99 ? -8.408 10.117 17.697 1.00 10.93 97 ASN A O 1
ATOM 812 N N . LEU A 1 100 ? -6.435 9.448 16.836 1.00 10.41 98 LEU A N 1
ATOM 813 C CA A LEU A 1 100 ? -6.940 9.293 15.484 0.56 10.97 98 LEU A CA 1
ATOM 814 C CA B LEU A 1 100 ? -6.917 9.279 15.476 0.44 11.00 98 LEU A CA 1
ATOM 815 C C . LEU A 1 100 ? -7.715 7.982 15.423 1.00 8.69 98 LEU A C 1
ATOM 816 O O . LEU A 1 100 ? -8.649 7.851 14.650 1.00 9.58 98 LEU A O 1
ATOM 825 N N . SER A 1 101 ? -7.307 7.017 16.251 1.00 8.94 99 SER A N 1
ATOM 826 C CA . SER A 1 101 ? -8.038 5.752 16.410 1.00 8.75 99 SER A CA 1
ATOM 827 C C . SER A 1 101 ? -8.133 5.458 17.905 1.00 8.76 99 SER A C 1
ATOM 828 O O . SER A 1 101 ? -7.230 5.816 18.679 1.00 10.42 99 SER A O 1
ATOM 831 N N . SER A 1 102 ? -9.231 4.817 18.305 1.00 7.47 100 SER A N 1
ATOM 832 C CA . SER A 1 102 ? -9.445 4.402 19.681 1.00 6.12 100 SER A CA 1
ATOM 833 C C . SER A 1 102 ? -9.841 2.936 19.702 1.00 7.25 100 SER A C 1
ATOM 834 O O . SER A 1 102 ? -10.252 2.388 18.678 1.00 8.70 100 SER A O 1
ATOM 837 N N . ALA A 1 103 ? -9.695 2.306 20.864 1.00 7.86 101 ALA A N 1
ATOM 838 C CA . ALA A 1 103 ? -9.914 0.857 20.996 1.00 7.58 101 ALA A CA 1
ATOM 839 C C . ALA A 1 103 ? -11.251 0.537 21.639 1.00 8.00 101 ALA A C 1
ATOM 840 O O . ALA A 1 103 ? -11.521 0.958 22.759 1.00 8.52 101 ALA A O 1
ATOM 842 N N . VAL A 1 104 ? -12.078 -0.214 20.919 1.00 7.51 102 VAL A N 1
ATOM 843 C CA . VAL A 1 104 ? -13.444 -0.532 21.381 1.00 8.51 102 VAL A CA 1
ATOM 844 C C . VAL A 1 104 ? -13.659 -1.957 21.877 1.00 9.03 102 VAL A C 1
ATOM 845 O O . VAL A 1 104 ? -14.621 -2.221 22.588 1.00 8.68 102 VAL A O 1
ATOM 849 N N . TYR A 1 105 ? -12.757 -2.865 21.521 1.00 6.65 103 TYR A N 1
ATOM 850 C CA . TYR A 1 105 ? -12.817 -4.229 22.037 1.00 7.05 103 TYR A CA 1
ATOM 851 C C . TYR A 1 105 ? -11.481 -4.955 21.867 1.00 5.72 103 TYR A C 1
ATOM 852 O O . TYR A 1 105 ? -10.567 -4.432 21.214 1.00 7.61 103 TYR A O 1
ATOM 861 N N . ILE A 1 106 ? -11.378 -6.140 22.466 1.00 7.02 104 ILE A N 1
ATOM 862 C CA . ILE A 1 106 ? -10.215 -6.988 22.298 1.00 7.60 104 ILE A CA 1
ATOM 863 C C . ILE A 1 106 ? -10.712 -8.333 21.771 1.00 7.17 104 ILE A C 1
ATOM 864 O O . ILE A 1 106 ? -11.730 -8.869 22.246 1.00 8.91 104 ILE A O 1
ATOM 869 N N . GLY A 1 107 ? -9.994 -8.895 20.800 1.00 7.85 105 GLY A N 1
ATOM 870 C CA . GLY A 1 107 ? -10.314 -10.202 20.254 1.00 9.41 105 GLY A CA 1
ATOM 871 C C . GLY A 1 107 ? -9.112 -11.120 20.382 1.00 6.96 105 GLY A C 1
ATOM 872 O O . GLY A 1 107 ? -8.002 -10.752 19.982 1.00 8.57 105 GLY A O 1
ATOM 873 N N . ILE A 1 108 ? -9.305 -12.301 20.953 1.00 7.11 106 ILE A N 1
ATOM 874 C CA . ILE A 1 108 ? -8.179 -13.205 21.177 1.00 7.21 106 ILE A CA 1
ATOM 875 C C . ILE A 1 108 ? -7.883 -14.054 19.953 1.00 6.85 106 ILE A C 1
ATOM 876 O O . ILE A 1 108 ? -8.783 -14.709 19.423 1.00 7.68 106 ILE A O 1
ATOM 881 N N . LEU A 1 109 ? -6.625 -14.053 19.506 1.00 6.81 107 LEU A N 1
ATOM 882 C CA . LEU A 1 109 ? -6.228 -14.924 18.402 1.00 7.09 107 LEU A CA 1
ATOM 883 C C . LEU A 1 109 ? -6.122 -16.365 18.891 1.00 6.98 107 LEU A C 1
ATOM 884 O O . LEU A 1 109 ? -5.500 -16.650 19.912 1.00 7.26 107 LEU A O 1
ATOM 889 N N . GLY A 1 110 ? -6.731 -17.283 18.156 1.00 7.23 108 GLY A N 1
ATOM 890 C CA . GLY A 1 110 ? -6.576 -18.685 18.485 1.00 7.64 108 GLY A CA 1
ATOM 891 C C . GLY A 1 110 ? -7.058 -19.560 17.357 1.00 7.47 108 GLY A C 1
ATOM 892 O O . GLY A 1 110 ? -7.066 -19.133 16.201 1.00 7.71 108 GLY A O 1
ATOM 893 N N . PHE A 1 111 ? -7.438 -20.794 17.681 1.00 8.33 109 PHE A N 1
ATOM 894 C CA . PHE A 1 111 ? -8.122 -21.621 16.696 1.00 6.33 109 PHE A CA 1
ATOM 895 C C . PHE A 1 111 ? -9.222 -22.421 17.347 1.00 8.72 109 PHE A C 1
ATOM 896 O O . PHE A 1 111 ? -9.251 -22.561 18.560 1.00 9.31 109 PHE A O 1
ATOM 904 N N . ALA A 1 112 ? -10.142 -22.922 16.534 1.00 7.91 110 ALA A N 1
ATOM 905 C CA . ALA A 1 112 ? -11.142 -23.848 17.045 1.00 9.42 110 ALA A CA 1
ATOM 906 C C . ALA A 1 112 ? -11.196 -25.069 16.159 1.00 9.73 110 ALA A C 1
ATOM 907 O O . ALA A 1 112 ? -10.883 -25.017 14.964 1.00 9.14 110 ALA A O 1
ATOM 909 N N . VAL A 1 113 ? -11.597 -26.177 16.770 1.00 9.59 111 VAL A N 1
ATOM 910 C CA . VAL A 1 113 ? -11.582 -27.470 16.119 1.00 10.21 111 VAL A CA 1
ATOM 911 C C . VAL A 1 113 ? -12.992 -28.035 16.056 1.00 10.44 111 VAL A C 1
ATOM 912 O O . VAL A 1 113 ? -13.688 -28.091 17.070 1.00 10.54 111 VAL A O 1
ATOM 916 N N . ASN A 1 114 ? -13.422 -28.421 14.862 1.00 9.21 112 ASN A N 1
ATOM 917 C CA . ASN A 1 114 ? -14.674 -29.143 14.739 1.00 12.14 112 ASN A CA 1
ATOM 918 C C . ASN A 1 114 ? -14.439 -30.592 15.164 1.00 10.47 112 ASN A C 1
ATOM 919 O O . ASN A 1 114 ? -13.737 -31.348 14.478 1.00 11.87 112 ASN A O 1
ATOM 924 N N . THR A 1 115 ? -14.990 -30.958 16.317 1.00 11.83 113 THR A N 1
ATOM 925 C CA . THR A 1 115 ? -14.661 -32.233 16.944 1.00 13.56 113 THR A CA 1
ATOM 926 C C . THR A 1 115 ? -15.313 -33.405 16.227 1.00 17.50 113 THR A C 1
ATOM 927 O O . THR A 1 115 ? -14.833 -34.531 16.320 1.00 16.52 113 THR A O 1
ATOM 931 N N . GLU A 1 116 ? -16.390 -33.137 15.496 1.00 15.27 114 GLU A N 1
ATOM 932 C CA . GLU A 1 116 ? -17.017 -34.172 14.691 1.00 14.84 114 GLU A CA 1
ATOM 933 C C . GLU A 1 116 ? -16.159 -34.486 13.476 1.00 17.05 114 GLU A C 1
ATOM 934 O O . GLU A 1 116 ? -15.913 -35.653 13.159 1.00 19.35 114 GLU A O 1
ATOM 940 N N . ARG A 1 117 ? -15.671 -33.451 12.802 1.00 13.60 115 ARG A N 1
ATOM 941 C CA . ARG A 1 117 ? -14.846 -33.688 11.635 1.00 14.57 115 ARG A CA 1
ATOM 942 C C . ARG A 1 117 ? -13.481 -34.273 12.016 1.00 14.91 115 ARG A C 1
ATOM 943 O O . ARG A 1 117 ? -12.911 -35.061 11.270 1.00 16.00 115 ARG A O 1
ATOM 951 N N . LEU A 1 118 ? -12.948 -33.862 13.162 1.00 12.62 116 LEU A N 1
ATOM 952 C CA . LEU A 1 118 ? -11.671 -34.385 13.634 1.00 12.66 116 LEU A CA 1
ATOM 953 C C . LEU A 1 118 ? -11.716 -35.909 13.749 1.00 16.44 116 LEU A C 1
ATOM 954 O O . LEU A 1 118 ? -10.753 -36.595 13.397 1.00 15.72 116 LEU A O 1
ATOM 959 N N . LYS A 1 119 ? -12.835 -36.434 14.239 1.00 15.35 117 LYS A N 1
ATOM 960 C CA . LYS A 1 119 ? -12.976 -37.883 14.382 1.00 15.55 117 LYS A CA 1
ATOM 961 C C . LYS A 1 119 ? -12.915 -38.584 13.023 1.00 19.85 117 LYS A C 1
ATOM 962 O O . LYS A 1 119 ? -12.405 -39.705 12.911 1.00 19.72 117 LYS A O 1
ATOM 968 N N . LYS A 1 120 ? -13.428 -37.919 11.993 1.00 21.36 118 LYS A N 1
ATOM 969 C CA . LYS A 1 120 ? -13.389 -38.462 10.633 1.00 22.84 118 LYS A CA 1
ATOM 970 C C . LYS A 1 120 ? -11.962 -38.515 10.099 1.00 27.98 118 LYS A C 1
ATOM 971 O O . LYS A 1 120 ? -11.650 -39.322 9.221 1.00 29.04 118 LYS A O 1
ATOM 977 N N . LEU A 1 121 ? -11.099 -37.646 10.621 1.00 24.27 119 LEU A N 1
ATOM 978 C CA . LEU A 1 121 ? -9.705 -37.599 10.183 1.00 26.84 119 LEU A CA 1
ATOM 979 C C . LEU A 1 121 ? -8.854 -38.653 10.877 1.00 26.70 119 LEU A C 1
ATOM 980 O O . LEU A 1 121 ? -7.684 -38.840 10.541 1.00 27.49 119 LEU A O 1
ATOM 985 N N . GLY A 1 122 ? -9.437 -39.332 11.859 1.00 27.28 120 GLY A N 1
ATOM 986 C CA . GLY A 1 122 ? -8.706 -40.332 12.614 1.00 23.52 120 GLY A CA 1
ATOM 987 C C . GLY A 1 122 ? -7.675 -39.719 13.541 1.00 33.17 120 GLY A C 1
ATOM 988 O O . GLY A 1 122 ? -6.637 -40.320 13.815 1.00 31.75 120 GLY A O 1
ATOM 989 N N . ILE A 1 123 ? -7.955 -38.509 14.014 1.00 26.08 121 ILE A N 1
ATOM 990 C CA . ILE A 1 123 ? -7.106 -37.854 14.999 1.00 24.49 121 ILE A CA 1
ATOM 991 C C . ILE A 1 123 ? -7.821 -37.871 16.337 1.00 28.82 121 ILE A C 1
ATOM 992 O O . ILE A 1 123 ? -8.921 -37.331 16.467 1.00 28.04 121 ILE A O 1
ATOM 997 N N . GLU A 1 124 ? -7.195 -38.493 17.330 1.00 24.78 122 GLU A N 1
ATOM 998 C CA . GLU A 1 124 ? -7.844 -38.693 18.620 1.00 34.90 122 GLU A CA 1
ATOM 999 C C . GLU A 1 124 ? -7.745 -37.464 19.516 1.00 26.22 122 GLU A C 1
ATOM 1000 O O . GLU A 1 124 ? -8.733 -37.060 20.137 1.00 30.17 122 GLU A O 1
ATOM 1006 N N . LYS A 1 125 ? -6.556 -36.873 19.580 1.00 25.50 123 LYS A N 1
ATOM 1007 C CA . LYS A 1 125 ? -6.332 -35.714 20.439 1.00 23.04 123 LYS A CA 1
ATOM 1008 C C . LYS A 1 125 ? -6.673 -34.411 19.736 1.00 16.88 123 LYS A C 1
ATOM 1009 O O . LYS A 1 125 ? -6.158 -34.126 18.655 1.00 19.41 123 LYS A O 1
ATOM 1015 N N . ILE A 1 126 ? -7.531 -33.618 20.365 1.00 17.01 124 ILE A N 1
ATOM 1016 C CA . ILE A 1 126 ? -7.819 -32.280 19.868 1.00 13.43 124 ILE A CA 1
ATOM 1017 C C . ILE A 1 126 ? -6.532 -31.455 19.947 1.00 15.20 124 ILE A C 1
ATOM 1018 O O . ILE A 1 126 ? -5.915 -31.375 21.007 1.00 15.05 124 ILE A O 1
ATOM 1023 N N . PRO A 1 127 ? -6.109 -30.855 18.821 1.00 10.89 125 PRO A N 1
ATOM 1024 C CA . PRO A 1 127 ? -4.909 -30.009 18.824 1.00 12.46 125 PRO A CA 1
ATOM 1025 C C . PRO A 1 127 ? -4.999 -28.951 19.914 1.00 11.79 125 PRO A C 1
ATOM 1026 O O . PRO A 1 127 ? -6.056 -28.342 20.093 1.00 12.09 125 PRO A O 1
ATOM 1030 N N . GLN A 1 128 ? -3.901 -28.729 20.637 1.00 10.47 126 GLN A N 1
ATOM 1031 C CA . GLN A 1 128 ? -3.902 -27.763 21.740 1.00 10.43 126 GLN A CA 1
ATOM 1032 C C . GLN A 1 128 ? -2.862 -26.665 21.579 1.00 9.28 126 GLN A C 1
ATOM 1033 O O . GLN A 1 128 ? -2.880 -25.685 22.308 1.00 10.05 126 GLN A O 1
ATOM 1039 N N . CYS A 1 129 ? -1.955 -26.842 20.632 1.00 8.66 127 CYS A N 1
ATOM 1040 C CA A CYS A 1 129 ? -0.818 -25.943 20.434 0.91 8.85 127 CYS A CA 1
ATOM 1041 C CA B CYS A 1 129 ? -0.904 -25.857 20.445 0.09 9.04 127 CYS A CA 1
ATOM 1042 C C . CYS A 1 129 ? -0.759 -25.501 18.980 1.00 9.65 127 CYS A C 1
ATOM 1043 O O . CYS A 1 129 ? -1.197 -26.239 18.097 1.00 8.81 127 CYS A O 1
ATOM 1048 N N . TRP A 1 130 ? -0.190 -24.332 18.724 1.00 9.72 128 TRP A N 1
ATOM 1049 C CA . TRP A 1 130 ? 0.025 -23.905 17.350 1.00 9.46 128 TRP A CA 1
ATOM 1050 C C . TRP A 1 130 ? 0.770 -24.976 16.570 1.00 9.09 128 TRP A C 1
ATOM 1051 O O . TRP A 1 130 ? 0.437 -25.263 15.417 1.00 9.90 128 TRP A O 1
ATOM 1062 N N . ASN A 1 131 ? 1.764 -25.601 17.209 1.00 8.95 129 ASN A N 1
ATOM 1063 C CA A ASN A 1 131 ? 2.605 -26.614 16.561 0.47 10.63 129 ASN A CA 1
ATOM 1064 C CA B ASN A 1 131 ? 2.588 -26.561 16.496 0.53 10.59 129 ASN A CA 1
ATOM 1065 C C . ASN A 1 131 ? 1.832 -27.860 16.148 1.00 11.90 129 ASN A C 1
ATOM 1066 O O . ASN A 1 131 ? 2.223 -28.588 15.229 1.00 11.61 129 ASN A O 1
ATOM 1075 N N . ASP A 1 132 ? 0.729 -28.129 16.834 1.00 9.70 130 ASP A N 1
ATOM 1076 C CA . ASP A 1 132 ? -0.097 -29.281 16.498 1.00 11.05 130 ASP A CA 1
ATOM 1077 C C . ASP A 1 132 ? -0.740 -29.137 15.125 1.00 13.36 130 ASP A C 1
ATOM 1078 O O . ASP A 1 132 ? -1.165 -30.125 14.528 1.00 13.03 130 ASP A O 1
ATOM 1083 N N . LEU A 1 133 ? -0.835 -27.910 14.626 1.00 11.06 131 LEU A N 1
ATOM 1084 C CA . LEU A 1 133 ? -1.478 -27.667 13.341 1.00 10.32 131 LEU A CA 1
ATOM 1085 C C . LEU A 1 133 ? -0.579 -28.040 12.160 1.00 13.65 131 LEU A C 1
ATOM 1086 O O . LEU A 1 133 ? -1.024 -27.998 11.013 1.00 13.23 131 LEU A O 1
ATOM 1091 N N . THR A 1 134 ? 0.676 -28.400 12.437 1.00 12.90 132 THR A N 1
ATOM 1092 C CA . THR A 1 134 ? 1.592 -28.836 11.379 1.00 13.61 132 THR A CA 1
ATOM 1093 C C . THR A 1 134 ? 1.562 -30.348 11.170 1.00 16.23 132 THR A C 1
ATOM 1094 O O . THR A 1 134 ? 2.275 -30.869 10.313 1.00 18.93 132 THR A O 1
ATOM 1098 N N . ASP A 1 135 ? 0.754 -31.034 11.970 1.00 13.01 133 ASP A N 1
ATOM 1099 C CA . ASP A 1 135 ? 0.513 -32.472 11.842 1.00 17.87 133 ASP A CA 1
ATOM 1100 C C . ASP A 1 135 ? 0.063 -32.786 10.414 1.00 15.96 133 ASP A C 1
ATOM 1101 O O . ASP A 1 135 ? -0.933 -32.248 9.946 1.00 15.66 133 ASP A O 1
ATOM 1106 N N . PRO A 1 136 ? 0.805 -33.656 9.704 1.00 17.85 134 PRO A N 1
ATOM 1107 C CA . PRO A 1 136 ? 0.382 -34.014 8.341 1.00 16.55 134 PRO A CA 1
ATOM 1108 C C . PRO A 1 136 ? -1.030 -34.595 8.248 1.00 15.03 134 PRO A C 1
ATOM 1109 O O . PRO A 1 136 ? -1.641 -34.528 7.178 1.00 17.71 134 PRO A O 1
ATOM 1113 N N . LYS A 1 137 ? -1.554 -35.147 9.338 1.00 16.14 135 LYS A N 1
ATOM 1114 C CA . LYS A 1 137 ? -2.915 -35.670 9.317 1.00 17.73 135 LYS A CA 1
ATOM 1115 C C . LYS A 1 137 ? -3.952 -34.563 9.100 1.00 18.55 135 LYS A C 1
ATOM 1116 O O . LYS A 1 137 ? -5.106 -34.834 8.766 1.00 18.29 135 LYS A O 1
ATOM 1122 N N . LEU A 1 138 ? -3.534 -33.313 9.292 1.00 15.68 136 LEU A N 1
ATOM 1123 C CA . LEU A 1 138 ? -4.430 -32.180 9.089 1.00 14.64 136 LEU A CA 1
ATOM 1124 C C . LEU A 1 138 ? -4.311 -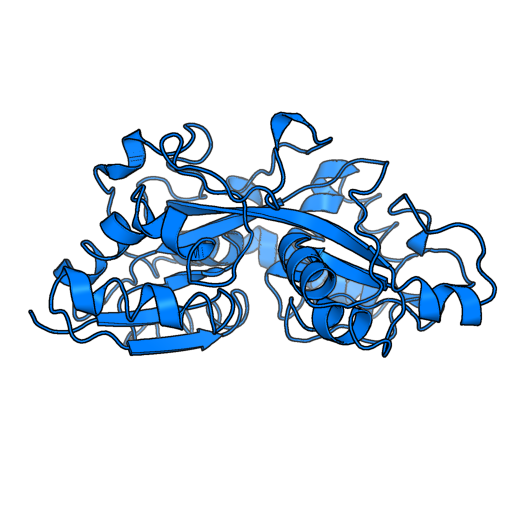31.574 7.691 1.00 15.03 136 LEU A C 1
ATOM 1125 O O . LEU A 1 138 ? -4.850 -30.504 7.430 1.00 14.41 136 LEU A O 1
ATOM 1130 N N . LYS A 1 139 ? -3.621 -32.259 6.786 1.00 14.18 137 LYS A N 1
ATOM 1131 C CA . LYS A 1 139 ? -3.486 -31.761 5.419 1.00 16.03 137 LYS A CA 1
ATOM 1132 C C . LYS A 1 139 ? -4.856 -31.482 4.810 1.00 16.42 137 LYS A C 1
ATOM 1133 O O . LYS A 1 139 ? -5.736 -32.337 4.833 1.00 14.09 137 LYS A O 1
ATOM 1139 N N . GLY A 1 140 ? -5.040 -30.278 4.276 1.00 15.39 138 GLY A N 1
ATOM 1140 C CA . GLY A 1 140 ? -6.292 -29.905 3.643 1.00 14.66 138 GLY A CA 1
ATOM 1141 C C . GLY A 1 140 ? -7.448 -29.672 4.604 1.00 13.24 138 GLY A C 1
ATOM 1142 O O . GLY A 1 140 ? -8.602 -29.603 4.186 1.00 15.48 138 GLY A O 1
ATOM 1143 N N . GLU A 1 141 ? -7.137 -29.527 5.892 1.00 13.21 139 GLU A N 1
ATOM 1144 C CA . GLU A 1 141 ? -8.179 -29.455 6.914 1.00 12.17 139 GLU A CA 1
ATOM 1145 C C . GLU A 1 141 ? -8.091 -28.255 7.845 1.00 11.10 139 GLU A C 1
ATOM 1146 O O . GLU A 1 141 ? -8.717 -28.246 8.903 1.00 12.09 139 GLU A O 1
ATOM 1152 N N . ILE A 1 142 ? -7.341 -27.238 7.428 1.00 10.25 140 ILE A N 1
ATOM 1153 C CA . ILE A 1 142 ? -7.182 -26.001 8.197 1.00 10.22 140 ILE A CA 1
ATOM 1154 C C . ILE A 1 142 ? -7.415 -24.809 7.285 1.00 9.94 140 ILE A C 1
ATOM 1155 O O . ILE A 1 142 ? -6.999 -24.821 6.127 1.00 10.52 140 ILE A O 1
ATOM 1160 N N . GLN A 1 143 ? -8.071 -23.777 7.814 1.00 10.16 141 GLN A N 1
ATOM 1161 C CA . GLN A 1 143 ? -8.245 -22.524 7.092 1.00 9.56 141 GLN A CA 1
ATOM 1162 C C . GLN A 1 143 ? -7.853 -21.340 7.950 1.00 9.65 141 GLN A C 1
ATOM 1163 O O . GLN A 1 143 ? -8.039 -21.341 9.176 1.00 9.48 141 GLN A O 1
ATOM 1169 N N . ILE A 1 144 ? -7.289 -20.344 7.280 1.00 9.86 142 ILE A N 1
ATOM 1170 C CA . ILE A 1 144 ? -6.989 -19.052 7.869 1.00 8.90 142 ILE A CA 1
ATOM 1171 C C . ILE A 1 144 ? -7.192 -18.026 6.758 1.00 9.35 142 ILE A C 1
ATOM 1172 O O . ILE A 1 144 ? -7.129 -18.369 5.582 1.00 9.96 142 ILE A O 1
ATOM 1177 N N . ALA A 1 145 ? -7.443 -16.776 7.114 1.00 8.75 143 ALA A N 1
ATOM 1178 C CA . ALA A 1 145 ? -7.572 -15.755 6.097 1.00 8.79 143 ALA A CA 1
ATOM 1179 C C . ALA A 1 145 ? -6.226 -15.420 5.439 1.00 8.59 143 ALA A C 1
ATOM 1180 O O . ALA A 1 145 ? -5.165 -15.774 5.943 1.00 8.95 143 ALA A O 1
ATOM 1182 N N . ASP A 1 146 ? -6.306 -14.746 4.300 1.00 10.70 144 ASP A N 1
ATOM 1183 C CA . ASP A 1 146 ? -5.170 -14.413 3.450 1.00 10.48 144 ASP A CA 1
ATOM 1184 C C . ASP A 1 146 ? -4.480 -13.137 3.922 1.00 10.36 144 ASP A C 1
ATOM 1185 O O . ASP A 1 146 ? -5.107 -12.089 3.944 1.00 9.25 144 ASP A O 1
ATOM 1190 N N . PRO A 1 147 ? -3.188 -13.221 4.290 1.00 9.94 145 PRO A N 1
ATOM 1191 C CA . PRO A 1 147 ? -2.460 -12.021 4.711 1.00 10.57 145 PRO A CA 1
ATOM 1192 C C . PRO A 1 147 ? -2.513 -10.890 3.688 1.00 13.95 145 PRO A C 1
ATOM 1193 O O . PRO A 1 147 ? -2.377 -9.728 4.070 1.00 14.38 145 PRO A O 1
ATOM 1197 N N . GLN A 1 148 ? -2.701 -11.203 2.412 1.00 12.17 146 GLN A N 1
ATOM 1198 C CA . GLN A 1 148 ? -2.765 -10.145 1.414 1.00 14.69 146 GLN A CA 1
ATOM 1199 C C . GLN A 1 148 ? -4.021 -9.286 1.508 1.00 16.09 146 GLN A C 1
ATOM 1200 O O . GLN A 1 148 ? -4.035 -8.150 1.029 1.00 17.66 146 GLN A O 1
ATOM 1206 N N . SER A 1 149 ? -5.077 -9.817 2.114 1.00 12.64 147 SER A N 1
ATOM 1207 C CA . SER A 1 149 ? -6.364 -9.130 2.106 1.00 13.17 147 SER A CA 1
ATOM 1208 C C . SER A 1 149 ? -6.932 -8.848 3.497 1.00 11.34 147 SER A C 1
ATOM 1209 O O . SER A 1 149 ? -7.658 -7.870 3.683 1.00 14.18 147 SER A O 1
ATOM 1212 N N . SER A 1 150 ? -6.597 -9.683 4.472 1.00 8.94 148 SER A N 1
ATOM 1213 C CA . SER A 1 150 ? -7.327 -9.699 5.732 1.00 9.94 148 SER A CA 1
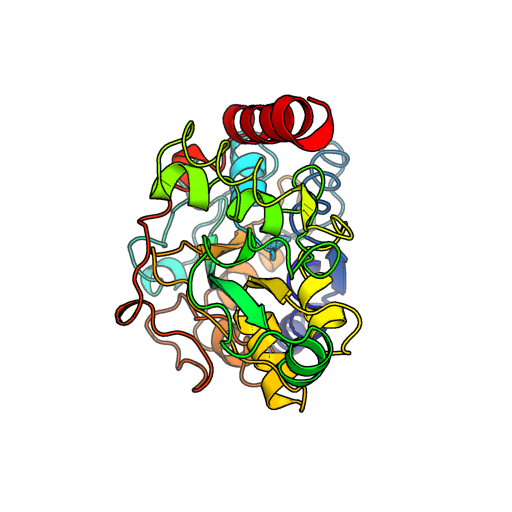ATOM 1214 C C . SER A 1 150 ? -6.558 -9.105 6.919 1.00 8.54 148 SER A C 1
ATOM 1215 O O . SER A 1 150 ? -5.400 -9.447 7.165 1.00 10.04 148 SER A O 1
ATOM 1218 N N . GLY A 1 151 ? -7.247 -8.274 7.689 1.00 9.30 149 GLY A N 1
ATOM 1219 C CA . GLY A 1 151 ? -6.701 -7.762 8.930 1.00 8.27 149 GLY A CA 1
ATOM 1220 C C . GLY A 1 151 ? -6.455 -8.848 9.954 1.00 8.96 149 GLY A C 1
ATOM 1221 O O . GLY A 1 151 ? -5.459 -8.817 10.667 1.00 9.53 149 GLY A O 1
ATOM 1222 N N . THR A 1 152 ? -7.371 -9.810 10.031 1.00 8.53 150 THR A N 1
ATOM 1223 C CA . THR A 1 152 ? -7.229 -10.946 10.947 1.00 8.50 150 THR A CA 1
ATOM 1224 C C . THR A 1 152 ? -5.938 -11.698 10.652 1.00 8.84 150 THR A C 1
ATOM 1225 O O . THR A 1 152 ? -5.184 -12.067 11.564 1.00 8.28 150 THR A O 1
ATOM 1229 N N . ALA A 1 153 ? -5.684 -11.948 9.371 1.00 8.47 151 ALA A N 1
ATOM 1230 C CA . ALA A 1 153 ? -4.484 -12.674 8.996 1.00 7.90 151 ALA A CA 1
ATOM 1231 C C . ALA A 1 153 ? -3.218 -11.883 9.323 1.00 8.07 151 ALA A C 1
ATOM 1232 O O . ALA A 1 153 ? -2.193 -12.458 9.722 1.00 9.12 151 ALA A O 1
ATOM 1234 N N . TYR A 1 154 ? -3.277 -10.564 9.165 1.00 8.92 152 TYR A N 1
ATOM 1235 C CA . TYR A 1 154 ? -2.140 -9.741 9.536 1.00 9.89 152 TYR A CA 1
ATOM 1236 C C . TYR A 1 154 ? -1.884 -9.823 11.043 1.00 9.11 152 TYR A C 1
ATOM 1237 O O . TYR A 1 154 ? -0.740 -9.934 11.479 1.00 9.86 152 TYR A O 1
ATOM 1246 N N . THR A 1 155 ? -2.951 -9.760 11.840 1.00 9.77 153 THR A N 1
ATOM 1247 C CA . THR A 1 155 ? -2.811 -9.891 13.285 1.00 9.27 153 THR A CA 1
ATOM 1248 C C . THR A 1 155 ? -2.114 -11.198 13.628 1.00 10.16 153 THR A C 1
ATOM 1249 O O . THR A 1 155 ? -1.295 -11.269 14.536 1.00 9.19 153 THR A O 1
ATOM 1253 N N . ALA A 1 156 ? -2.463 -12.242 12.893 1.00 9.37 154 ALA A N 1
ATOM 1254 C CA . ALA A 1 156 ? -1.815 -13.529 13.095 1.00 9.62 154 ALA A CA 1
ATOM 1255 C C . ALA A 1 156 ? -0.302 -13.487 12.818 1.00 9.91 154 ALA A C 1
ATOM 1256 O O . ALA A 1 156 ? 0.493 -13.897 13.656 1.00 8.95 154 ALA A O 1
ATOM 1258 N N . ILE A 1 157 ? 0.101 -12.973 11.657 1.00 10.36 155 ILE A N 1
ATOM 1259 C CA A ILE A 1 157 ? 1.528 -12.860 11.332 0.74 10.84 155 ILE A CA 1
ATOM 1260 C CA B ILE A 1 157 ? 1.521 -12.858 11.324 0.26 10.90 155 ILE A CA 1
ATOM 1261 C C . ILE A 1 157 ? 2.279 -12.040 12.366 1.00 9.82 155 ILE A C 1
ATOM 1262 O O . ILE A 1 157 ? 3.326 -12.463 12.864 1.00 10.97 155 ILE A O 1
ATOM 1271 N N . ALA A 1 158 ? 1.738 -10.865 12.686 1.00 10.02 156 ALA A N 1
ATOM 1272 C CA . ALA A 1 158 ? 2.373 -9.986 13.652 1.00 9.72 156 ALA A CA 1
ATOM 1273 C C . ALA A 1 158 ? 2.470 -10.665 15.002 1.00 10.03 156 ALA A C 1
ATOM 1274 O O . ALA A 1 158 ? 3.466 -10.522 15.714 1.00 10.20 156 ALA A O 1
ATOM 1276 N N . THR A 1 159 ? 1.428 -11.407 15.372 1.00 9.91 157 THR A N 1
ATOM 1277 C CA . THR A 1 159 ? 1.448 -12.118 16.637 1.00 9.87 157 THR A CA 1
ATOM 1278 C C . THR A 1 159 ? 2.589 -13.136 16.682 1.00 10.73 157 THR A C 1
ATOM 1279 O O . THR A 1 159 ? 3.375 -13.160 17.630 1.00 11.23 157 THR A O 1
ATOM 1283 N N . PHE A 1 160 ? 2.676 -13.983 15.657 1.00 8.85 158 PHE A N 1
ATOM 1284 C CA . PHE A 1 160 ? 3.733 -14.981 15.586 1.00 11.27 158 PHE A CA 1
ATOM 1285 C C . PHE A 1 160 ? 5.126 -14.350 15.603 1.00 12.00 158 PHE A C 1
ATOM 1286 O O . PHE A 1 160 ? 6.020 -14.840 16.291 1.00 11.32 158 PHE A O 1
ATOM 1294 N N . ALA A 1 161 ? 5.295 -13.249 14.882 1.00 10.21 159 ALA A N 1
ATOM 1295 C CA . ALA A 1 161 ? 6.568 -12.537 14.866 1.00 10.90 159 ALA A CA 1
ATOM 1296 C C . ALA A 1 161 ? 6.957 -12.067 16.264 1.00 11.79 159 ALA A C 1
ATOM 1297 O O . ALA A 1 161 ? 8.121 -12.157 16.661 1.00 13.04 159 ALA A O 1
ATOM 1299 N N . GLN A 1 162 ? 5.987 -11.555 17.018 1.00 11.79 160 GLN A N 1
ATOM 1300 C CA . GLN A 1 162 ? 6.262 -11.099 18.373 1.00 12.90 160 GLN A CA 1
ATOM 1301 C C . GLN A 1 162 ? 6.439 -12.256 19.352 1.00 13.93 160 GLN A C 1
ATOM 1302 O O . GLN A 1 162 ? 7.240 -12.167 20.286 1.00 16.17 160 GLN A O 1
ATOM 1308 N N . LEU A 1 163 ? 5.702 -13.342 19.140 1.00 11.58 161 LEU A N 1
ATOM 1309 C CA . LEU A 1 163 ? 5.758 -14.477 20.040 1.00 12.15 161 LEU A CA 1
ATOM 1310 C C . LEU A 1 163 ? 7.103 -15.200 19.945 1.00 11.93 161 LEU A C 1
ATOM 1311 O O . LEU A 1 163 ? 7.700 -15.547 20.966 1.00 13.46 161 LEU A O 1
ATOM 1316 N N . TRP A 1 164 ? 7.594 -15.398 18.724 1.00 10.94 162 TRP A N 1
ATOM 1317 C CA . TRP A 1 164 ? 8.728 -16.287 18.493 1.00 11.91 162 TRP A CA 1
ATOM 1318 C C . TRP A 1 164 ? 9.915 -15.624 17.812 1.00 12.94 162 TRP A C 1
ATOM 1319 O O . TRP A 1 164 ? 10.953 -16.260 17.621 1.00 13.86 162 TRP A O 1
ATOM 1330 N N . GLY A 1 165 ? 9.767 -14.362 17.431 1.00 11.96 163 GLY A N 1
ATOM 1331 C CA . GLY A 1 165 ? 10.747 -13.719 16.580 1.00 11.11 163 GLY A CA 1
ATOM 1332 C C . GLY A 1 165 ? 10.374 -13.986 15.141 1.00 11.87 163 GLY A C 1
ATOM 1333 O O . GLY A 1 165 ? 9.734 -14.990 14.832 1.00 11.68 163 GLY A O 1
ATOM 1334 N N . GLU A 1 166 ? 10.762 -13.081 14.254 1.00 13.38 164 GLU A N 1
ATOM 1335 C CA . GLU A 1 166 ? 10.342 -13.176 12.867 1.00 14.52 164 GLU A CA 1
ATOM 1336 C C . GLU A 1 166 ? 10.812 -14.452 12.161 1.00 14.85 164 GLU A C 1
ATOM 1337 O O . GLU A 1 166 ? 10.059 -15.048 11.394 1.00 15.24 164 GLU A O 1
ATOM 1343 N N . ASP A 1 167 ? 12.048 -14.880 12.408 1.00 17.26 165 ASP A N 1
ATOM 1344 C CA . ASP A 1 167 ? 12.570 -16.060 11.723 1.00 15.76 165 ASP A CA 1
ATOM 1345 C C . ASP A 1 167 ? 11.740 -17.305 12.018 1.00 14.93 165 ASP A C 1
ATOM 1346 O O . ASP A 1 167 ? 11.323 -18.015 11.102 1.00 15.19 165 ASP A O 1
ATOM 1351 N N . LYS A 1 168 ? 11.504 -17.567 13.299 1.00 15.84 166 LYS A N 1
ATOM 1352 C CA A LYS A 1 168 ? 10.724 -18.732 13.686 0.46 15.13 166 LYS A CA 1
ATOM 1353 C CA B LYS A 1 168 ? 10.718 -18.719 13.728 0.54 15.15 166 LYS A CA 1
ATOM 1354 C C . LYS A 1 168 ? 9.257 -18.601 13.290 1.00 13.69 166 LYS A C 1
ATOM 1355 O O . LYS A 1 168 ? 8.610 -19.596 12.979 1.00 13.46 166 LYS A O 1
ATOM 1366 N N . ALA A 1 169 ? 8.736 -17.377 13.286 1.00 13.49 167 ALA A N 1
ATOM 1367 C CA . ALA A 1 169 ? 7.363 -17.153 12.841 1.00 12.33 167 ALA A CA 1
ATOM 1368 C C . ALA A 1 169 ? 7.198 -17.607 11.387 1.00 12.45 167 ALA A C 1
ATOM 1369 O O . ALA A 1 169 ? 6.254 -18.335 11.040 1.00 11.81 167 ALA A O 1
ATOM 1371 N N . PHE A 1 170 ? 8.119 -17.184 10.525 1.00 13.81 168 PHE A N 1
ATOM 1372 C CA . PHE A 1 170 ? 8.023 -17.590 9.128 1.00 12.10 168 PHE A CA 1
ATOM 1373 C C . PHE A 1 170 ? 8.320 -19.073 8.912 1.00 12.49 168 PHE A C 1
ATOM 1374 O O . PHE A 1 170 ? 7.736 -19.701 8.023 1.00 14.70 168 PHE A O 1
ATOM 1382 N N . ASP A 1 171 ? 9.180 -19.646 9.746 1.00 14.21 169 ASP A N 1
ATOM 1383 C CA . ASP A 1 171 ? 9.371 -21.092 9.729 1.00 16.87 169 ASP A CA 1
ATOM 1384 C C . ASP A 1 171 ? 8.064 -21.818 10.091 1.00 14.69 169 ASP A C 1
ATOM 1385 O O . ASP A 1 171 ? 7.705 -22.808 9.465 1.00 15.57 169 ASP A O 1
ATOM 1390 N N . TYR A 1 172 ? 7.341 -21.308 11.088 1.00 14.01 170 TYR A N 1
ATOM 1391 C CA . TYR A 1 172 ? 6.053 -21.894 11.437 1.00 13.20 170 TYR A CA 1
ATOM 1392 C C . TYR A 1 172 ? 5.080 -21.804 10.266 1.00 11.94 170 TYR A C 1
ATOM 1393 O O . TYR A 1 172 ? 4.403 -22.777 9.940 1.00 13.01 170 TYR A O 1
ATOM 1402 N N . PHE A 1 173 ? 5.065 -20.583 9.733 1.00 12.17 171 PHE A N 1
ATOM 1403 C CA A PHE A 1 173 ? 4.084 -20.474 8.550 0.60 11.59 171 PHE A CA 1
ATOM 1404 C CA B PHE A 1 173 ? 4.178 -20.476 8.624 0.40 11.58 171 PHE A CA 1
ATOM 1405 C C . PHE A 1 173 ? 4.348 -21.472 7.312 1.00 12.15 171 PHE A C 1
ATOM 1406 O O . PHE A 1 173 ? 3.447 -22.026 6.635 1.00 12.36 171 PHE A O 1
ATOM 1421 N N . LYS A 1 174 ? 5.650 -21.572 7.222 1.00 14.13 172 LYS A N 1
ATOM 1422 C CA A LYS A 1 174 ? 6.117 -22.573 6.125 0.60 15.95 172 LYS A CA 1
ATOM 1423 C CA B LYS A 1 174 ? 6.060 -22.520 6.245 0.40 15.92 172 LYS A CA 1
ATOM 1424 C C . LYS A 1 174 ? 5.608 -24.104 6.339 1.00 14.51 172 LYS A C 1
ATOM 1425 O O . LYS A 1 174 ? 5.269 -24.922 5.484 1.00 16.44 172 LYS A O 1
ATOM 1436 N N . HIS A 1 175 ? 5.566 -24.376 7.676 1.00 15.29 173 HIS A N 1
ATOM 1437 C CA . HIS A 1 175 ? 5.122 -25.716 8.061 1.00 14.13 173 HIS A CA 1
ATOM 1438 C C . HIS A 1 175 ? 3.625 -25.832 8.282 1.00 12.80 173 HIS A C 1
ATOM 1439 O O . HIS A 1 175 ? 3.077 -26.892 8.237 1.00 13.40 173 HIS A O 1
ATOM 1446 N N . LEU A 1 176 ? 2.967 -24.675 8.476 1.00 12.07 174 LEU A N 1
ATOM 1447 C CA . LEU A 1 176 ? 1.507 -24.655 8.533 1.00 11.32 174 LEU A CA 1
ATOM 1448 C C . LEU A 1 176 ? 0.914 -24.724 7.121 1.00 13.67 174 LEU A C 1
ATOM 1449 O O . LEU A 1 176 ? -0.085 -25.401 6.862 1.00 12.23 174 LEU A O 1
ATOM 1454 N N . HIS A 1 177 ? 1.583 -24.034 6.207 1.00 11.79 175 HIS A N 1
ATOM 1455 C CA . HIS A 1 177 ? 1.105 -23.821 4.850 1.00 13.10 175 HIS A CA 1
ATOM 1456 C C . HIS A 1 177 ? 0.577 -25.066 4.116 1.00 11.87 175 HIS A C 1
ATOM 1457 O O . HIS A 1 177 ? -0.489 -25.014 3.509 1.00 12.92 175 HIS A O 1
ATOM 1464 N N . PRO A 1 178 ? 1.322 -26.185 4.168 1.00 13.18 176 PRO A N 1
ATOM 1465 C CA . PRO A 1 178 ? 0.872 -27.384 3.448 1.00 13.90 176 PRO A CA 1
ATOM 1466 C C . PRO A 1 178 ? -0.467 -27.911 3.939 1.00 15.48 176 PRO A C 1
ATOM 1467 O O . PRO A 1 178 ? -1.100 -28.698 3.230 1.00 15.91 176 PRO A O 1
ATOM 1471 N N . ASN A 1 179 ? -0.906 -27.481 5.121 1.00 12.84 177 ASN A N 1
ATOM 1472 C CA . ASN A 1 179 ? -2.171 -27.967 5.671 1.00 11.70 177 ASN A CA 1
ATOM 1473 C C . ASN A 1 179 ? -3.352 -27.031 5.421 1.00 12.05 177 ASN A C 1
ATOM 1474 O O . ASN A 1 179 ? -4.497 -27.381 5.708 1.00 12.74 177 ASN A O 1
ATOM 1479 N N . ILE A 1 180 ? -3.073 -25.846 4.888 1.00 12.14 178 ILE A N 1
ATOM 1480 C CA . ILE A 1 180 ? -4.124 -24.874 4.620 1.00 11.22 178 ILE A CA 1
ATOM 1481 C C . ILE A 1 180 ? -4.827 -25.241 3.325 1.00 13.00 178 ILE A C 1
ATOM 1482 O O . ILE A 1 180 ? -4.193 -25.333 2.276 1.00 14.93 178 ILE A O 1
ATOM 1487 N N . SER A 1 181 ? -6.132 -25.468 3.397 1.00 12.31 179 SER A N 1
ATOM 1488 C CA . SER A 1 181 ? -6.904 -25.789 2.202 1.00 12.45 179 SER A CA 1
ATOM 1489 C C . SER A 1 181 ? -7.248 -24.533 1.400 1.00 17.81 179 SER A C 1
ATOM 1490 O O . SER A 1 181 ? -7.280 -24.561 0.170 1.00 21.64 179 SER A O 1
ATOM 1493 N N . GLN A 1 182 ? -7.504 -23.437 2.105 1.00 15.80 180 GLN A N 1
ATOM 1494 C CA . GLN A 1 182 ? -7.875 -22.176 1.484 1.00 18.37 180 GLN A CA 1
ATOM 1495 C C . GLN A 1 182 ? -7.416 -21.043 2.372 1.00 14.46 180 GLN A C 1
ATOM 1496 O O . GLN A 1 182 ? -7.647 -21.081 3.579 1.00 14.56 180 GLN A O 1
ATOM 1502 N N . TYR A 1 183 ? -6.764 -20.045 1.779 1.00 12.55 181 TYR A N 1
ATOM 1503 C CA . TYR A 1 183 ? -6.579 -18.760 2.441 1.00 11.71 181 TYR A CA 1
ATOM 1504 C C . TYR A 1 183 ? -7.775 -17.906 2.069 1.00 11.77 181 TYR A C 1
ATOM 1505 O O . TYR A 1 183 ? -7.934 -17.511 0.908 1.00 14.30 181 TYR A O 1
ATOM 1514 N N . THR A 1 184 ? -8.620 -17.610 3.049 1.00 9.99 182 THR A N 1
ATOM 1515 C CA . THR A 1 184 ? -9.891 -16.947 2.786 1.00 10.88 182 THR A CA 1
ATOM 1516 C C . THR A 1 184 ? -9.752 -15.420 2.700 1.00 11.27 182 THR A C 1
ATOM 1517 O O . THR A 1 184 ? -8.853 -14.820 3.308 1.00 11.98 182 THR A O 1
ATOM 1521 N N . LYS A 1 185 ? -10.625 -14.782 1.930 1.00 10.42 183 LYS A N 1
ATOM 1522 C CA . LYS A 1 185 ? -10.560 -13.327 1.815 1.00 11.36 183 LYS A CA 1
ATOM 1523 C C . LYS A 1 185 ? -11.058 -12.663 3.091 1.00 10.09 183 LYS A C 1
ATOM 1524 O O . LYS A 1 185 ? -10.534 -11.637 3.501 1.00 13.44 183 LYS A O 1
ATOM 1530 N N . SER A 1 186 ? -12.067 -13.254 3.721 1.00 10.11 184 SER A N 1
ATOM 1531 C CA . SER A 1 186 ? -12.610 -12.721 4.975 1.00 11.25 184 SER A CA 1
ATOM 1532 C C . SER A 1 186 ? -11.978 -13.401 6.184 1.00 9.63 184 SER A C 1
ATOM 1533 O O . SER A 1 186 ? -11.800 -14.631 6.212 1.00 9.98 184 SER A O 1
ATOM 1536 N N . GLY A 1 187 ? -11.663 -12.599 7.190 1.00 9.09 185 GLY A N 1
ATOM 1537 C CA . GLY A 1 187 ? -11.132 -13.117 8.436 1.00 9.53 185 GLY A CA 1
ATOM 1538 C C . GLY A 1 187 ? -12.063 -14.097 9.117 1.00 10.59 185 GLY A C 1
ATOM 1539 O O . GLY A 1 187 ? -11.588 -14.976 9.824 1.00 9.18 185 GLY A O 1
ATOM 1540 N N . ILE A 1 188 ? -13.374 -13.954 8.908 1.00 8.67 186 ILE A N 1
ATOM 1541 C CA A ILE A 1 188 ? -14.342 -14.781 9.624 0.90 10.23 186 ILE A CA 1
ATOM 1542 C CA B ILE A 1 188 ? -14.242 -14.781 9.624 0.10 10.27 186 ILE A CA 1
ATOM 1543 C C . ILE A 1 188 ? -14.761 -16.076 8.903 1.00 9.39 186 ILE A C 1
ATOM 1544 O O . ILE A 1 188 ? -15.446 -16.926 9.484 1.00 10.46 186 ILE A O 1
ATOM 1553 N N . THR A 1 189 ? -14.353 -16.235 7.649 1.00 9.00 187 THR A N 1
ATOM 1554 C CA . THR A 1 189 ? -14.767 -17.398 6.890 1.00 12.20 187 THR A CA 1
ATOM 1555 C C . THR A 1 189 ? -14.316 -18.711 7.529 1.00 10.75 187 THR A C 1
ATOM 1556 O O . THR A 1 189 ? -15.083 -19.672 7.530 1.00 9.51 187 THR A O 1
ATOM 1560 N N . PRO A 1 190 ? -13.091 -18.767 8.087 1.00 9.29 188 PRO A N 1
ATOM 1561 C CA . PRO A 1 190 ? -12.703 -20.035 8.726 1.00 10.26 188 PRO A CA 1
ATOM 1562 C C . PRO A 1 190 ? -13.610 -20.424 9.896 1.00 9.32 188 PRO A C 1
ATOM 1563 O O . PRO A 1 190 ? -13.833 -21.617 10.126 1.00 9.83 188 PRO A O 1
ATOM 1567 N N . ALA A 1 191 ? -14.156 -19.448 10.610 1.00 8.64 189 ALA A N 1
ATOM 1568 C CA . ALA A 1 191 ? -15.106 -19.761 11.674 1.00 10.41 189 ALA A CA 1
ATOM 1569 C C . ALA A 1 191 ? -16.408 -20.324 11.108 1.00 9.16 189 ALA A C 1
ATOM 1570 O O . ALA A 1 191 ? -16.969 -21.266 11.659 1.00 11.84 189 ALA A O 1
ATOM 1572 N N . ARG A 1 192 ? -16.907 -19.717 10.034 1.00 10.82 190 ARG A N 1
ATOM 1573 C CA . ARG A 1 192 ? -18.110 -20.224 9.379 1.00 12.75 190 ARG A CA 1
ATOM 1574 C C . ARG A 1 192 ? -17.902 -21.659 8.892 1.00 11.00 190 ARG A C 1
ATOM 1575 O O . ARG A 1 192 ? -18.757 -22.530 9.101 1.00 12.69 190 ARG A O 1
ATOM 1583 N N . ASN A 1 193 ? -16.764 -21.898 8.256 1.00 11.24 191 ASN A N 1
ATOM 1584 C CA . ASN A 1 193 ? -16.492 -23.182 7.635 1.00 11.76 191 ASN A CA 1
ATOM 1585 C C . ASN A 1 193 ? -16.229 -24.257 8.675 1.00 12.90 191 ASN A C 1
ATOM 1586 O O . ASN A 1 193 ? -16.694 -25.398 8.525 1.00 12.67 191 ASN A O 1
ATOM 1591 N N . ALA A 1 194 ? -15.510 -23.913 9.739 1.00 10.66 192 ALA A N 1
ATOM 1592 C CA . ALA A 1 194 ? -15.265 -24.875 10.811 1.00 10.90 192 ALA A CA 1
ATOM 1593 C C . ALA A 1 194 ? -16.573 -25.228 11.501 1.00 12.66 192 ALA A C 1
ATOM 1594 O O . ALA A 1 194 ? -16.822 -26.392 11.827 1.00 13.96 192 ALA A O 1
ATOM 1596 N N . ALA A 1 195 ? -17.412 -24.225 11.726 1.00 12.39 193 ALA A N 1
ATOM 1597 C CA . ALA A 1 195 ? -18.685 -24.435 12.397 1.00 13.09 193 ALA A CA 1
ATOM 1598 C C . ALA A 1 195 ? -19.542 -25.428 11.627 1.00 14.71 193 ALA A C 1
ATOM 1599 O O . ALA A 1 195 ? -20.159 -26.306 12.230 1.00 15.92 193 ALA A O 1
ATOM 1601 N N . ARG A 1 196 ? -19.513 -25.249 10.353 1.00 13.24 194 ARG A N 1
ATOM 1602 C CA A ARG A 1 196 ? -20.448 -26.086 9.464 0.63 16.53 194 ARG A CA 1
ATOM 1603 C CA B ARG A 1 196 ? -20.344 -26.090 9.542 0.37 16.68 194 ARG A CA 1
ATOM 1604 C C . ARG A 1 196 ? -19.802 -27.511 8.967 1.00 20.11 194 ARG A C 1
ATOM 1605 O O . ARG A 1 196 ? -20.309 -28.374 8.223 1.00 22.66 194 ARG A O 1
ATOM 1620 N N . GLY A 1 197 ? -18.580 -27.637 9.468 1.00 14.75 195 GLY A N 1
ATOM 1621 C CA . GLY A 1 197 ? -17.903 -28.884 9.149 1.00 19.93 195 GLY A CA 1
ATOM 1622 C C . GLY A 1 197 ? -17.322 -28.966 7.747 1.00 19.26 195 GLY A C 1
ATOM 1623 O O . GLY A 1 197 ? -17.067 -30.059 7.239 1.00 20.57 195 GLY A O 1
ATOM 1624 N N . GLU A 1 198 ? -17.106 -27.817 7.115 1.00 14.59 196 GLU A N 1
ATOM 1625 C CA . GLU A 1 198 ? -16.428 -27.769 5.825 1.00 19.49 196 GLU A CA 1
ATOM 1626 C C . GLU A 1 198 ? -14.902 -27.787 5.950 1.00 23.26 196 GLU A C 1
ATOM 1627 O O . GLU A 1 198 ? -14.201 -28.117 4.993 1.00 27.37 196 GLU A O 1
ATOM 1633 N N . THR A 1 199 ? -14.392 -27.416 7.123 1.00 14.37 197 THR A N 1
ATOM 1634 C CA . THR A 1 199 ? -12.981 -27.604 7.446 1.00 12.46 197 THR A CA 1
ATOM 1635 C C . THR A 1 199 ? -12.923 -28.061 8.901 1.00 11.79 197 THR A C 1
ATOM 1636 O O . THR A 1 199 ? -13.929 -27.970 9.618 1.00 12.84 197 THR A O 1
ATOM 1640 N N . THR A 1 200 ? -11.770 -28.572 9.333 1.00 12.02 198 THR A N 1
ATOM 1641 C CA . THR A 1 200 ? -11.640 -29.102 10.690 1.00 10.65 198 THR A CA 1
ATOM 1642 C C . THR A 1 200 ? -11.150 -28.054 11.684 1.00 10.41 198 THR A C 1
ATOM 1643 O O . THR A 1 200 ? -11.637 -28.000 12.810 1.00 10.82 198 THR A O 1
ATOM 1647 N N . VAL A 1 201 ? -10.189 -27.228 11.269 1.00 10.31 199 VAL A N 1
ATOM 1648 C CA . VAL A 1 201 ? -9.629 -26.204 12.144 1.00 10.40 199 VAL A CA 1
ATOM 1649 C C . VAL A 1 201 ? -9.723 -24.852 11.452 1.00 10.46 199 VAL A C 1
ATOM 1650 O O . VAL A 1 201 ? -9.311 -24.718 10.300 1.00 9.50 199 VAL A O 1
ATOM 1654 N N . GLY A 1 202 ? -10.258 -23.861 12.164 1.00 7.67 200 GLY A N 1
ATOM 1655 C CA . GLY A 1 202 ? -10.217 -22.479 11.711 1.00 8.18 200 GLY A CA 1
ATOM 1656 C C . GLY A 1 202 ? -9.348 -21.650 12.634 1.00 7.73 200 GLY A C 1
ATOM 1657 O O . GLY A 1 202 ? -9.458 -21.763 13.845 1.00 8.43 200 GLY A O 1
ATOM 1658 N N . ILE A 1 203 ? -8.480 -20.835 12.050 1.00 7.51 201 ILE A N 1
ATOM 1659 C CA . ILE A 1 203 ? -7.657 -19.903 12.811 1.00 8.21 201 ILE A CA 1
ATOM 1660 C C . ILE A 1 203 ? -8.241 -18.500 12.662 1.00 7.78 201 ILE A C 1
ATOM 1661 O O . ILE A 1 203 ? -8.515 -18.065 11.540 1.00 8.42 201 ILE A O 1
ATOM 1666 N N . GLY A 1 204 ? -8.436 -17.800 13.776 1.00 7.99 202 GLY A N 1
ATOM 1667 C CA . GLY A 1 204 ? -8.964 -16.442 13.737 1.00 8.06 202 GLY A CA 1
ATOM 1668 C C . GLY A 1 204 ? -9.192 -15.948 15.148 1.00 7.58 202 GLY A C 1
ATOM 1669 O O . GLY A 1 204 ? -8.473 -16.338 16.072 1.00 8.43 202 GLY A O 1
ATOM 1670 N N . PHE A 1 205 ? -10.214 -15.125 15.334 1.00 6.81 203 PHE A N 1
ATOM 1671 C CA . PHE A 1 205 ? -10.473 -14.571 16.652 1.00 7.32 203 PHE A CA 1
ATOM 1672 C C . PHE A 1 205 ? -11.527 -15.394 17.353 1.00 7.30 203 PHE A C 1
ATOM 1673 O O . PHE A 1 205 ? -12.600 -15.686 16.797 1.00 8.16 203 PHE A O 1
ATOM 1681 N N . LEU A 1 206 ? -11.210 -15.800 18.579 1.00 7.37 204 LEU A N 1
ATOM 1682 C CA . LEU A 1 206 ? -11.981 -16.827 19.268 1.00 7.19 204 LEU A CA 1
ATOM 1683 C C . LEU A 1 206 ? -13.446 -16.478 19.491 1.00 7.41 204 LEU A C 1
ATOM 1684 O O . LEU A 1 206 ? -14.295 -17.368 19.445 1.00 8.87 204 LEU A O 1
ATOM 1689 N N . HIS A 1 207 ? -13.764 -15.203 19.706 1.00 7.64 205 HIS A N 1
ATOM 1690 C CA . HIS A 1 207 ? -15.161 -14.829 19.949 1.00 7.48 205 HIS A CA 1
ATOM 1691 C C . HIS A 1 207 ? -16.070 -15.245 18.791 1.00 9.17 205 HIS A C 1
ATOM 1692 O O . HIS A 1 207 ? -17.255 -15.539 19.016 1.00 9.11 205 HIS A O 1
ATOM 1699 N N . ASP A 1 208 ? -15.546 -15.271 17.566 1.00 7.66 206 ASP A N 1
ATOM 1700 C CA . ASP A 1 208 ? -16.369 -15.675 16.428 1.00 7.96 206 ASP A CA 1
ATOM 1701 C C . ASP A 1 208 ? -16.704 -17.151 16.496 1.00 9.01 206 ASP A C 1
ATOM 1702 O O . ASP A 1 208 ? -17.816 -17.573 16.164 1.00 10.04 206 ASP A O 1
ATOM 1707 N N . TYR A 1 209 ? -15.729 -17.951 16.909 1.00 7.96 207 TYR A N 1
ATOM 1708 C CA . TYR A 1 209 ? -15.939 -19.383 17.118 1.00 9.07 207 TYR A CA 1
ATOM 1709 C C . TYR A 1 209 ? -16.827 -19.607 18.335 1.00 7.82 207 TYR A C 1
ATOM 1710 O O . TYR A 1 209 ? -17.654 -20.529 18.339 1.00 10.47 207 TYR A O 1
ATOM 1719 N N . ALA A 1 210 ? -16.683 -18.760 19.351 1.00 10.57 208 ALA A N 1
ATOM 1720 C CA . ALA A 1 210 ? -17.503 -18.911 20.553 1.00 10.49 208 ALA A CA 1
ATOM 1721 C C . ALA A 1 210 ? -18.983 -18.757 20.227 1.00 11.48 208 ALA A C 1
ATOM 1722 O O . ALA A 1 210 ? -19.822 -19.509 20.732 1.00 10.96 208 ALA A O 1
ATOM 1724 N N . LEU A 1 211 ? -19.307 -17.792 19.381 1.00 9.34 209 LEU A N 1
ATOM 1725 C CA . LEU A 1 211 ? -20.701 -17.575 19.010 1.00 10.53 209 LEU A CA 1
ATOM 1726 C C . LEU A 1 211 ? -21.234 -18.779 18.243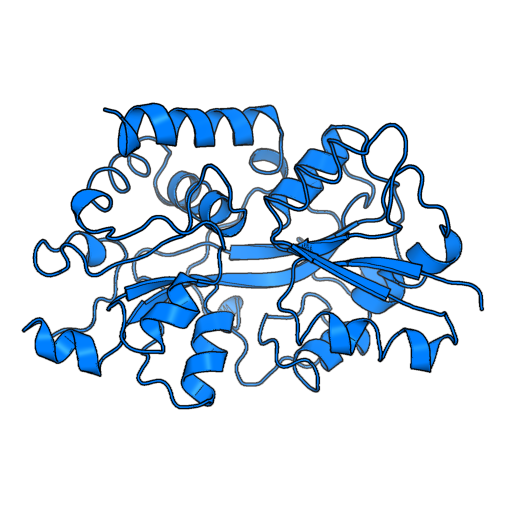 1.00 10.57 209 LEU A C 1
ATOM 1727 O O . LEU A 1 211 ? -22.332 -19.268 18.528 1.00 11.94 209 LEU A O 1
ATOM 1732 N N . GLU A 1 212 ? -20.450 -19.300 17.304 1.00 10.63 210 GLU A N 1
ATOM 1733 C CA . GLU A 1 212 ? -20.881 -20.470 16.545 1.00 12.71 210 GLU A CA 1
ATOM 1734 C C . GLU A 1 212 ? -21.113 -21.651 17.487 1.00 11.67 210 GLU A C 1
ATOM 1735 O O . GLU A 1 212 ? -22.084 -22.408 17.342 1.00 12.60 210 GLU A O 1
ATOM 1741 N N . LYS A 1 213 ? -20.221 -21.815 18.455 1.00 12.13 211 LYS A N 1
ATOM 1742 C CA . LYS A 1 213 ? -20.339 -22.886 19.434 1.00 12.00 211 LYS A CA 1
ATOM 1743 C C . LYS A 1 213 ? -21.620 -22.754 20.240 1.00 12.79 211 LYS A C 1
ATOM 1744 O O . LYS A 1 213 ? -22.383 -23.711 20.382 1.00 12.94 211 LYS A O 1
ATOM 1750 N N . GLU A 1 214 ? -21.877 -21.571 20.766 1.00 11.24 212 GLU A N 1
ATOM 1751 C CA . GLU A 1 214 ? -23.061 -21.389 21.594 1.00 13.98 212 GLU A CA 1
ATOM 1752 C C . GLU A 1 214 ? -24.344 -21.572 20.792 1.00 13.83 212 GLU A C 1
ATOM 1753 O O . GLU A 1 214 ? -25.384 -21.950 21.347 1.00 14.51 212 GLU A O 1
ATOM 1759 N N . GLN A 1 215 ? -24.258 -21.340 19.488 1.00 11.82 213 GLN A N 1
ATOM 1760 C CA . GLN A 1 215 ? -25.382 -21.547 18.581 1.00 13.01 213 GLN A CA 1
ATOM 1761 C C . GLN A 1 215 ? -25.516 -22.984 18.085 1.00 14.95 213 GLN A C 1
ATOM 1762 O O . GLN A 1 215 ? -26.420 -23.301 17.300 1.00 17.43 213 GLN A O 1
ATOM 1768 N N . GLY A 1 216 ? -24.624 -23.854 18.552 1.00 11.89 214 GLY A N 1
ATOM 1769 C CA . GLY A 1 216 ? -24.782 -25.289 18.357 1.00 14.12 214 GLY A CA 1
ATOM 1770 C C . GLY A 1 216 ? -23.680 -26.034 17.620 1.00 13.79 214 GLY A C 1
ATOM 1771 O O . GLY A 1 216 ? -23.718 -27.265 17.511 1.00 15.18 214 GLY A O 1
ATOM 1772 N N . ALA A 1 217 ? -22.688 -25.308 17.108 1.00 12.91 215 ALA A N 1
ATOM 1773 C CA . ALA A 1 217 ? -21.615 -25.945 16.346 1.00 12.18 215 ALA A CA 1
ATOM 1774 C C . ALA A 1 217 ? -20.729 -26.770 17.270 1.00 10.25 215 ALA A C 1
ATOM 1775 O O . ALA A 1 217 ? -20.482 -26.368 18.407 1.00 12.47 215 ALA A O 1
ATOM 1777 N N . PRO A 1 218 ? -20.260 -27.937 16.788 1.00 12.49 216 PRO A N 1
ATOM 1778 C CA . PRO A 1 218 ? -19.414 -28.830 17.590 1.00 12.76 216 PRO A CA 1
ATOM 1779 C C . PRO A 1 218 ? -17.961 -28.360 17.572 1.00 11.83 216 PRO A C 1
ATOM 1780 O O . PRO A 1 218 ? -17.085 -29.025 17.009 1.00 12.72 216 PRO A O 1
ATOM 1784 N N . LEU A 1 219 ? -17.719 -27.209 18.191 1.00 12.31 217 LEU A N 1
ATOM 1785 C CA . LEU A 1 219 ? -16.395 -26.599 18.195 1.00 12.63 217 LEU A CA 1
ATOM 1786 C C . LEU A 1 219 ? -15.760 -26.603 19.573 1.00 13.02 217 LEU A C 1
ATOM 1787 O O . LEU A 1 219 ? -16.398 -26.259 20.573 1.00 14.30 217 LEU A O 1
ATOM 1792 N N . GLU A 1 220 ? -14.486 -26.974 19.611 1.00 11.71 218 GLU A N 1
ATOM 1793 C CA . GLU A 1 220 ? -13.659 -26.771 20.789 1.00 13.38 218 GLU A CA 1
ATOM 1794 C C . GLU A 1 220 ? -12.744 -25.575 20.542 1.00 10.41 218 GLU A C 1
ATOM 1795 O O . GLU A 1 220 ? -11.971 -25.571 19.584 1.00 11.87 218 GLU A O 1
ATOM 1801 N N . MET A 1 221 ? -12.851 -24.568 21.405 1.00 11.38 219 MET A N 1
ATOM 1802 C CA A MET A 1 221 ? -11.982 -23.410 21.268 0.62 10.83 219 MET A CA 1
ATOM 1803 C CA B MET A 1 221 ? -12.027 -23.356 21.390 0.38 11.14 219 MET A CA 1
ATOM 1804 C C . MET A 1 221 ? -10.645 -23.644 21.942 1.00 11.20 219 MET A C 1
ATOM 1805 O O . MET A 1 221 ? -10.548 -24.278 22.992 1.00 12.94 219 MET A O 1
ATOM 1814 N N . VAL A 1 222 ? -9.601 -23.129 21.304 1.00 9.40 220 VAL A N 1
ATOM 1815 C CA . VAL A 1 222 ? -8.245 -23.341 21.796 1.00 9.47 220 VAL A CA 1
ATOM 1816 C C . VAL A 1 222 ? -7.466 -22.035 21.867 1.00 8.02 220 VAL A C 1
ATOM 1817 O O . VAL A 1 222 ? -7.282 -21.343 20.863 1.00 8.28 220 VAL A O 1
ATOM 1821 N N . VAL A 1 223 ? -7.039 -21.680 23.074 1.00 8.85 221 VAL A N 1
ATOM 1822 C CA . VAL A 1 223 ? -6.033 -20.647 23.262 1.00 8.95 221 VAL A CA 1
ATOM 1823 C C . VAL A 1 223 ? -4.716 -21.424 23.208 1.00 10.02 221 VAL A C 1
ATOM 1824 O O . VAL A 1 223 ? -4.395 -22.154 24.142 1.00 10.09 221 VAL A O 1
ATOM 1828 N N . PRO A 1 224 ? -3.975 -21.322 22.094 1.00 8.29 222 PRO A N 1
ATOM 1829 C CA . PRO A 1 224 ? -2.871 -22.271 21.903 1.00 9.33 222 PRO A CA 1
ATOM 1830 C C . PRO A 1 224 ? -1.822 -22.247 23.011 1.00 8.55 222 PRO A C 1
ATOM 1831 O O . PRO A 1 224 ? -1.468 -21.188 23.547 1.00 9.83 222 PRO A O 1
ATOM 1835 N N . CYS A 1 225 ? -1.290 -23.430 23.309 1.00 9.19 223 CYS A N 1
ATOM 1836 C CA A CYS A 1 225 ? -0.478 -23.623 24.507 0.81 10.17 223 CYS A CA 1
ATOM 1837 C CA B CYS A 1 225 ? -0.442 -23.661 24.481 0.19 10.27 223 CYS A CA 1
ATOM 1838 C C . CYS A 1 225 ? 0.806 -22.797 24.563 1.00 9.26 223 CYS A C 1
ATOM 1839 O O . CYS A 1 225 ? 1.277 -22.475 25.658 1.00 11.46 223 CYS A O 1
ATOM 1844 N N . GLU A 1 226 ? 1.371 -22.447 23.412 1.00 8.64 224 GLU A N 1
ATOM 1845 C CA . GLU A 1 226 ? 2.626 -21.699 23.414 1.00 8.85 224 GLU A CA 1
ATOM 1846 C C . GLU A 1 226 ? 2.421 -20.256 23.857 1.00 8.01 224 GLU A C 1
ATOM 1847 O O . GLU A 1 226 ? 3.374 -19.579 24.277 1.00 9.10 224 GLU A O 1
ATOM 1853 N N . GLY A 1 227 ? 1.180 -19.785 23.745 1.00 8.79 225 GLY A N 1
ATOM 1854 C CA . GLY A 1 227 ? 0.853 -18.378 23.916 1.00 9.34 225 GLY A CA 1
ATOM 1855 C C . GLY A 1 227 ? 0.250 -17.816 22.642 1.00 6.92 225 GLY A C 1
ATOM 1856 O O . GLY A 1 227 ? 0.291 -18.458 21.590 1.00 8.69 225 GLY A O 1
ATOM 1857 N N . THR A 1 228 ? -0.349 -16.637 22.752 1.00 8.01 226 THR A N 1
ATOM 1858 C CA . THR A 1 228 ? -0.996 -16.032 21.608 1.00 7.47 226 THR A CA 1
ATOM 1859 C C . THR A 1 228 ? -1.054 -14.516 21.733 1.00 6.43 226 THR A C 1
ATOM 1860 O O . THR A 1 228 ? -0.442 -13.930 22.630 1.00 8.73 226 THR A O 1
ATOM 1864 N N . GLY A 1 229 ? -1.752 -13.885 20.793 1.00 7.67 227 GLY A N 1
ATOM 1865 C CA . GLY A 1 229 ? -1.907 -12.445 20.744 1.00 9.54 227 GLY A CA 1
ATOM 1866 C C . GLY A 1 229 ? -3.375 -12.087 20.609 1.00 8.24 227 GLY A C 1
ATOM 1867 O O . GLY A 1 229 ? -4.251 -12.905 20.914 1.00 7.71 227 GLY A O 1
ATOM 1868 N N . TYR A 1 230 ? -3.637 -10.873 20.138 1.00 8.14 228 TYR A N 1
ATOM 1869 C CA . TYR A 1 230 ? -4.995 -10.344 20.084 1.00 7.76 228 TYR A CA 1
ATOM 1870 C C . TYR A 1 230 ? -5.040 -9.189 19.120 1.00 7.61 228 TYR A C 1
ATOM 1871 O O . TYR A 1 230 ? -4.006 -8.566 18.827 1.00 8.49 228 TYR A O 1
ATOM 1880 N N . GLU A 1 231 ? -6.241 -8.895 18.628 1.00 8.18 229 GLU A N 1
ATOM 1881 C CA . GLU A 1 231 ? -6.548 -7.606 18.009 1.00 7.05 229 GLU A CA 1
ATOM 1882 C C . GLU A 1 231 ? -7.130 -6.666 19.054 1.00 7.83 229 GLU A C 1
ATOM 1883 O O . GLU A 1 231 ? -7.698 -7.105 20.067 1.00 7.70 229 GLU A O 1
ATOM 1889 N N . LEU A 1 232 ? -6.993 -5.367 18.789 1.00 6.87 230 LEU A N 1
ATOM 1890 C CA . LEU A 1 232 ? -7.935 -4.403 19.308 1.00 6.83 230 LEU A CA 1
ATOM 1891 C C . LEU A 1 232 ? -8.859 -4.022 18.170 1.00 7.76 230 LEU A C 1
ATOM 1892 O O . LEU A 1 232 ? -8.410 -3.847 17.036 1.00 8.86 230 LEU A O 1
ATOM 1897 N N . GLY A 1 233 ? -10.154 -3.914 18.467 1.00 7.81 231 GLY A N 1
ATOM 1898 C CA . GLY A 1 233 ? -11.098 -3.344 17.531 1.00 7.13 231 GLY A CA 1
ATOM 1899 C C . GLY A 1 233 ? -10.959 -1.832 17.591 1.00 6.10 231 GLY A C 1
ATOM 1900 O O . GLY A 1 233 ? -10.802 -1.258 18.661 1.00 7.15 231 GLY A O 1
ATOM 1901 N N . GLY A 1 234 ? -10.979 -1.188 16.434 1.00 7.11 232 GLY A N 1
ATOM 1902 C CA . GLY A 1 234 ? -10.808 0.255 16.403 1.00 7.51 232 GLY A CA 1
ATOM 1903 C C . GLY A 1 234 ? -12.046 1.055 16.023 1.00 6.76 232 GLY A C 1
ATOM 1904 O O . GLY A 1 234 ? -12.958 0.533 15.372 1.00 7.91 232 GLY A O 1
ATOM 1905 N N . VAL A 1 235 ? -12.068 2.320 16.432 1.00 8.20 233 VAL A N 1
ATOM 1906 C CA . VAL A 1 235 ? -13.016 3.275 15.895 1.00 7.61 233 VAL A CA 1
ATOM 1907 C C . VAL A 1 235 ? -12.198 4.512 15.532 1.00 6.90 233 VAL A C 1
ATOM 1908 O O . VAL A 1 235 ? -11.354 4.968 16.317 1.00 8.18 233 VAL A O 1
ATOM 1912 N N . SER A 1 236 ? -12.452 5.051 14.340 1.00 8.85 234 SER A N 1
ATOM 1913 C CA . SER A 1 236 ? -11.677 6.166 13.801 1.00 8.87 234 SER A CA 1
ATOM 1914 C C . SER A 1 236 ? -12.563 7.049 12.928 1.00 10.51 234 SER A C 1
ATOM 1915 O O . SER A 1 236 ? -13.284 6.539 12.072 1.00 12.82 234 SER A O 1
ATOM 1918 N N . ILE A 1 237 ? -12.480 8.366 13.111 1.00 9.33 235 ILE A N 1
ATOM 1919 C CA . ILE A 1 237 ? -13.171 9.285 12.223 1.00 10.62 235 ILE A CA 1
ATOM 1920 C C . ILE A 1 237 ? -12.332 9.499 10.971 1.00 12.12 235 ILE A C 1
ATOM 1921 O O . ILE A 1 237 ? -11.115 9.636 11.060 1.00 11.60 235 ILE A O 1
ATOM 1926 N N . LEU A 1 238 ? -12.989 9.543 9.813 1.00 12.19 236 LEU A N 1
ATOM 1927 C CA . LEU A 1 238 ? -12.274 9.783 8.561 1.00 13.62 236 LEU A CA 1
ATOM 1928 C C . LEU A 1 238 ? -11.975 11.258 8.342 1.00 13.68 236 LEU A C 1
ATOM 1929 O O . LEU A 1 238 ? -12.818 12.104 8.620 1.00 14.03 236 LEU A O 1
ATOM 1934 N N . LYS A 1 239 ? -10.784 11.557 7.828 1.00 13.56 237 LYS A N 1
ATOM 1935 C CA . LYS A 1 239 ? -10.500 12.900 7.344 1.00 16.29 237 LYS A CA 1
ATOM 1936 C C . LYS A 1 239 ? -11.478 13.167 6.210 1.00 16.78 237 LYS A C 1
ATOM 1937 O O . LYS A 1 239 ? -11.699 12.307 5.353 1.00 20.65 237 LYS A O 1
ATOM 1943 N N . GLY A 1 240 ? -12.101 14.338 6.226 1.00 24.85 238 GLY A N 1
ATOM 1944 C CA . GLY A 1 240 ? -13.088 14.680 5.220 1.00 26.27 238 GLY A CA 1
ATOM 1945 C C . GLY A 1 240 ? -14.488 14.192 5.550 1.00 24.60 238 GLY A C 1
ATOM 1946 O O . GLY A 1 240 ? -15.364 14.171 4.686 1.00 23.90 238 GLY A O 1
ATOM 1947 N N . ALA A 1 241 ? -14.709 13.788 6.797 1.00 24.88 239 ALA A N 1
ATOM 1948 C CA . ALA A 1 241 ? -16.038 13.369 7.219 1.00 18.17 239 ALA A CA 1
ATOM 1949 C C . ALA A 1 241 ? -17.057 14.483 6.986 1.00 20.87 239 ALA A C 1
ATOM 1950 O O . ALA A 1 241 ? -16.860 15.611 7.420 1.00 23.65 239 ALA A O 1
ATOM 1952 N N . ARG A 1 242 ? -18.145 14.152 6.302 1.00 17.43 240 ARG A N 1
ATOM 1953 C CA . ARG A 1 242 ? -19.200 15.116 6.009 1.00 21.30 240 ARG A CA 1
ATOM 1954 C C . ARG A 1 242 ? -20.032 15.448 7.243 1.00 20.82 240 ARG A C 1
ATOM 1955 O O . ARG A 1 242 ? -20.572 16.545 7.362 1.00 22.83 240 ARG A O 1
ATOM 1963 N N . ASN A 1 243 ? -20.145 14.491 8.156 1.00 16.59 241 ASN A N 1
ATOM 1964 C CA . ASN A 1 243 ? -20.897 14.685 9.387 1.00 15.62 241 ASN A CA 1
ATOM 1965 C C . ASN A 1 243 ? -19.994 14.566 10.606 1.00 16.31 241 ASN A C 1
ATOM 1966 O O . ASN A 1 243 ? -20.075 13.596 11.362 1.00 14.97 241 ASN A O 1
ATOM 1971 N N . LEU A 1 244 ? -19.133 15.561 10.792 1.00 15.07 242 LEU A N 1
ATOM 1972 C CA . LEU A 1 244 ? -18.082 15.476 11.798 1.00 13.21 242 LEU A CA 1
ATOM 1973 C C . LEU A 1 244 ? -18.607 15.445 13.232 1.00 13.79 242 LEU A C 1
ATOM 1974 O O . LEU A 1 244 ? -18.133 14.645 14.043 1.00 13.70 242 LEU A O 1
ATOM 1979 N N . ASP A 1 245 ? -19.559 16.311 13.566 1.00 13.06 243 ASP A N 1
ATOM 1980 C CA . ASP A 1 245 ? -20.102 16.311 14.920 1.00 15.09 243 ASP A CA 1
ATOM 1981 C C . ASP A 1 245 ? -20.748 14.972 15.256 1.00 13.07 243 ASP A C 1
ATOM 1982 O O . ASP A 1 245 ? -20.569 14.451 16.353 1.00 11.68 243 ASP A O 1
ATOM 1987 N N . ASN A 1 246 ? -21.508 14.408 14.324 1.00 13.81 244 ASN A N 1
ATOM 1988 C CA . ASN A 1 246 ? -22.131 13.122 14.592 1.00 11.69 244 ASN A CA 1
ATOM 1989 C C . ASN A 1 246 ? -21.116 11.989 14.672 1.00 11.06 244 ASN A C 1
ATOM 1990 O O . ASN A 1 246 ? -21.325 11.027 15.403 1.00 11.59 244 ASN A O 1
ATOM 1995 N N . ALA A 1 247 ? -20.025 12.105 13.922 1.00 12.21 245 ALA A N 1
ATOM 1996 C CA . ALA A 1 247 ? -18.975 11.091 13.972 1.00 11.68 245 ALA A CA 1
ATOM 1997 C C . ALA A 1 247 ? -18.353 11.097 15.367 1.00 10.53 245 ALA A C 1
ATOM 1998 O O . ALA A 1 247 ? -18.058 10.048 15.938 1.00 10.16 245 ALA A O 1
ATOM 2000 N N . LYS A 1 248 ? -18.140 12.287 15.921 1.00 10.28 246 LYS A N 1
ATOM 2001 C CA . LYS A 1 248 ? -17.602 12.399 17.271 1.00 10.60 246 LYS A CA 1
ATOM 2002 C C . LYS A 1 248 ? -18.560 11.828 18.307 1.00 9.64 246 LYS A C 1
ATOM 2003 O O . LYS A 1 248 ? -18.140 11.172 19.246 1.00 10.29 246 LYS A O 1
ATOM 2009 N N . LEU A 1 249 ? -19.850 12.104 18.153 1.00 9.83 247 LEU A N 1
ATOM 2010 C CA A LEU A 1 249 ? -20.848 11.529 19.039 0.63 9.75 247 LEU A CA 1
ATOM 2011 C CA B LEU A 1 249 ? -20.861 11.520 19.026 0.37 9.78 247 LEU A CA 1
ATOM 2012 C C . LEU A 1 249 ? -20.808 10.009 18.942 1.00 9.74 247 LEU A C 1
ATOM 2013 O O . LEU A 1 249 ? -20.968 9.314 19.942 1.00 9.20 247 LEU A O 1
ATOM 2022 N N . PHE A 1 250 ? -20.588 9.510 17.734 1.00 9.31 248 PHE A N 1
ATOM 2023 C CA . PHE A 1 250 ? -20.530 8.066 17.578 1.00 9.51 248 PHE A CA 1
ATOM 2024 C C . PHE A 1 250 ? -19.293 7.484 18.242 1.00 8.45 248 PHE A C 1
ATOM 2025 O O . PHE A 1 250 ? -19.370 6.435 18.850 1.00 9.90 248 PHE A O 1
ATOM 2033 N N . VAL A 1 251 ? -18.160 8.169 18.144 1.00 9.65 249 VAL A N 1
ATOM 2034 C CA . VAL A 1 251 ? -16.964 7.707 18.848 1.00 9.57 249 VAL A CA 1
ATOM 2035 C C . VAL A 1 251 ? -17.249 7.650 20.355 1.00 8.36 249 VAL A C 1
ATOM 2036 O O . VAL A 1 251 ? -16.883 6.692 21.037 1.00 8.30 249 VAL A O 1
ATOM 2040 N N . ASP A 1 252 ? -17.914 8.684 20.881 1.00 8.93 250 ASP A N 1
ATOM 2041 C CA . ASP A 1 252 ? -18.299 8.686 22.295 1.00 9.33 250 ASP A CA 1
ATOM 2042 C C . ASP A 1 252 ? -19.107 7.435 22.597 1.00 9.06 250 ASP A C 1
ATOM 2043 O O . ASP A 1 252 ? -18.828 6.706 23.555 1.00 9.00 250 ASP A O 1
ATOM 2048 N N . PHE A 1 253 ? -20.112 7.177 21.763 1.00 9.01 251 PHE A N 1
ATOM 2049 C CA . PHE A 1 253 ? -20.977 6.017 21.941 1.00 8.06 251 PHE A CA 1
ATOM 2050 C C . PHE A 1 253 ? -20.194 4.698 21.899 1.00 8.31 251 PHE A C 1
ATOM 2051 O O . PHE A 1 253 ? -20.356 3.825 22.764 1.00 7.99 251 PHE A O 1
ATOM 2059 N N . ALA A 1 254 ? -19.347 4.564 20.887 1.00 8.99 252 ALA A N 1
ATOM 2060 C CA . ALA A 1 254 ? -18.512 3.388 20.706 1.00 9.10 252 ALA A CA 1
ATOM 2061 C C . ALA A 1 254 ? -17.607 3.096 21.903 1.00 8.87 252 ALA A C 1
ATOM 2062 O O . ALA A 1 254 ? -17.288 1.939 22.163 1.00 8.88 252 ALA A O 1
ATOM 2064 N N . LEU A 1 255 ? -17.197 4.137 22.625 1.00 8.58 253 LEU A N 1
ATOM 2065 C CA . LEU A 1 255 ? -16.294 3.998 23.753 1.00 8.72 253 LEU A CA 1
ATOM 2066 C C . LEU A 1 255 ? -17.021 4.003 25.090 1.00 8.83 253 LEU A C 1
ATOM 2067 O O . LEU A 1 255 ? -16.389 3.900 26.148 1.00 11.34 253 LEU A O 1
ATOM 2072 N N . SER A 1 256 ? -18.348 4.133 25.042 1.00 9.02 254 SER A N 1
ATOM 2073 C CA . SER A 1 256 ? -19.157 4.252 26.248 1.00 8.51 254 SER A CA 1
ATOM 2074 C C . SER A 1 256 ? -19.496 2.892 26.832 1.00 10.00 254 SER A C 1
ATOM 2075 O O . SER A 1 256 ? -19.467 1.859 26.145 1.00 9.30 254 SER A O 1
ATOM 2078 N N . LYS A 1 257 ? -19.819 2.979 28.105 1.00 10.22 255 LYS A N 1
ATOM 2079 C CA A LYS A 1 257 ? -20.284 1.705 28.787 0.80 11.05 255 LYS A CA 1
ATOM 2080 C CA B LYS A 1 257 ? -20.307 1.784 28.751 0.20 11.07 255 LYS A CA 1
ATOM 2081 C C . LYS A 1 257 ? -21.518 0.914 28.077 1.00 12.15 255 LYS A C 1
ATOM 2082 O O . LYS A 1 257 ? -21.579 -0.256 27.702 1.00 11.76 255 LYS A O 1
ATOM 2093 N N . GLU A 1 258 ? -22.476 1.809 27.741 1.00 11.00 256 GLU A N 1
ATOM 2094 C CA . GLU A 1 258 ? -23.661 1.205 27.148 1.00 12.40 256 GLU A CA 1
ATOM 2095 C C . GLU A 1 258 ? -23.473 0.836 25.675 1.00 9.94 256 GLU A C 1
ATOM 2096 O O . GLU A 1 258 ? -24.047 -0.144 25.201 1.00 10.96 256 GLU A O 1
ATOM 2102 N N . GLY A 1 259 ? -22.653 1.598 24.960 1.00 10.16 257 GLY A N 1
ATOM 2103 C CA . GLY A 1 259 ? -22.358 1.272 23.574 1.00 10.89 257 GLY A CA 1
ATOM 2104 C C . GLY A 1 259 ? -21.571 -0.021 23.434 1.00 10.01 257 GLY A C 1
ATOM 2105 O O . GLY A 1 259 ? -21.775 -0.795 22.491 1.00 10.65 257 GLY A O 1
ATOM 2106 N N . GLN A 1 260 ? -20.674 -0.271 24.377 1.00 8.19 258 GLN A N 1
ATOM 2107 C CA . GLN A 1 260 ? -19.913 -1.508 24.361 1.00 8.83 258 GLN A CA 1
ATOM 2108 C C . GLN A 1 260 ? -20.754 -2.676 24.873 1.00 9.53 258 GLN A C 1
ATOM 2109 O O . GLN A 1 260 ? -20.747 -3.754 24.282 1.00 9.18 258 GLN A O 1
ATOM 2115 N N . GLU A 1 261 ? -21.489 -2.462 25.959 1.00 8.51 259 GLU A N 1
ATOM 2116 C CA . GLU A 1 261 ? -22.317 -3.529 26.499 1.00 9.43 259 GLU A CA 1
ATOM 2117 C C . GLU A 1 261 ? -23.327 -4.042 25.483 1.00 8.78 259 GLU A C 1
ATOM 2118 O O . GLU A 1 261 ? -23.622 -5.243 25.458 1.00 9.88 259 GLU A O 1
ATOM 2124 N N . THR A 1 262 ? -23.865 -3.154 24.650 1.00 9.38 260 THR A N 1
ATOM 2125 C CA . THR A 1 262 ? -24.892 -3.581 23.708 1.00 9.75 260 THR A CA 1
ATOM 2126 C C . THR A 1 262 ? -24.328 -4.549 22.660 1.00 8.32 260 THR A C 1
ATOM 2127 O O . THR A 1 262 ? -25.076 -5.362 22.109 1.00 9.46 260 THR A O 1
ATOM 2131 N N . ALA A 1 263 ? -23.018 -4.495 22.414 1.00 9.99 261 ALA A N 1
ATOM 2132 C CA . ALA A 1 263 ? -22.414 -5.391 21.430 1.00 9.35 261 ALA A CA 1
ATOM 2133 C C . ALA A 1 263 ? -22.688 -6.859 21.776 1.00 8.34 261 ALA A C 1
ATOM 2134 O O . ALA A 1 263 ? -23.030 -7.659 20.896 1.00 10.77 261 ALA A O 1
ATOM 2136 N N . TRP A 1 264 ? -22.563 -7.223 23.051 1.00 9.97 262 TRP A N 1
ATOM 2137 C CA . TRP A 1 264 ? -22.863 -8.606 23.440 1.00 9.54 262 TRP A CA 1
ATOM 2138 C C . TRP A 1 264 ? -24.297 -8.787 23.925 1.00 12.09 262 TRP A C 1
ATOM 2139 O O . TRP A 1 264 ? -24.869 -9.859 23.756 1.00 12.39 262 TRP A O 1
ATOM 2150 N N . LYS A 1 265 ? -24.778 -7.730 24.553 1.00 12.46 263 LYS A N 1
ATOM 2151 C CA A LYS A 1 265 ? -26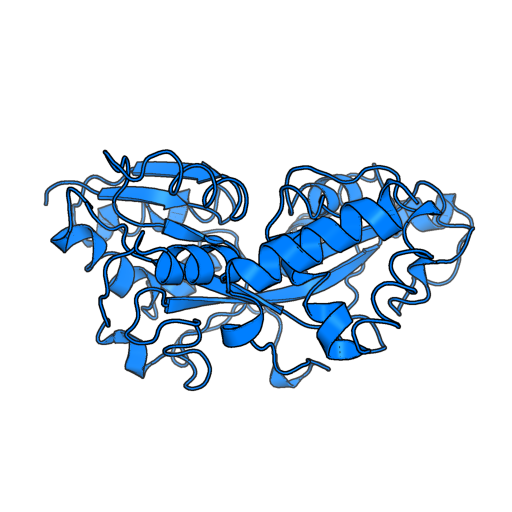.247 -7.889 25.034 0.80 13.22 263 LYS A CA 1
ATOM 2152 C CA B LYS A 1 265 ? -26.161 -7.845 25.022 0.20 13.27 263 LYS A CA 1
ATOM 2153 C C . LYS A 1 265 ? -27.342 -8.024 23.846 1.00 14.17 263 LYS A C 1
ATOM 2154 O O . LYS A 1 265 ? -28.349 -8.780 23.977 1.00 15.76 263 LYS A O 1
ATOM 2165 N N . LYS A 1 266 ? -27.079 -7.303 22.789 1.00 14.12 264 LYS A N 1
ATOM 2166 C CA . LYS A 1 266 ? -27.987 -7.280 21.662 1.00 13.49 264 LYS A CA 1
ATOM 2167 C C . LYS A 1 266 ? -27.342 -7.536 20.318 1.00 14.42 264 LYS A C 1
ATOM 2168 O O . LYS A 1 266 ? -27.979 -7.970 19.435 1.00 15.34 264 LYS A O 1
ATOM 2174 N N . GLY A 1 267 ? -26.045 -7.261 20.198 1.00 10.81 265 GLY A N 1
ATOM 2175 C CA . GLY A 1 267 ? -25.363 -7.323 18.915 1.00 12.41 265 GLY A CA 1
ATOM 2176 C C . GLY A 1 267 ? -24.686 -8.638 18.559 1.00 11.03 265 GLY A C 1
ATOM 2177 O O . GLY A 1 267 ? -23.991 -8.718 17.553 1.00 11.15 265 GLY A O 1
ATOM 2178 N N . GLN A 1 268 ? -24.886 -9.649 19.398 1.00 10.56 266 GLN A N 1
ATOM 2179 C CA A GLN A 1 268 ? -24.358 -10.990 19.158 0.55 10.82 266 GLN A CA 1
ATOM 2180 C CA B GLN A 1 268 ? -24.365 -10.984 19.131 0.45 10.85 266 GLN A CA 1
ATOM 2181 C C . GLN A 1 268 ? -22.875 -10.981 18.811 1.00 8.49 266 GLN A C 1
ATOM 2182 O O . GLN A 1 268 ? -22.429 -11.670 17.890 1.00 11.88 266 GLN A O 1
ATOM 2193 N N . ALA A 1 269 ? -22.111 -10.212 19.578 1.00 10.18 267 ALA A N 1
ATOM 2194 C CA . ALA A 1 269 ? -20.674 -10.081 19.366 1.00 9.33 267 ALA A CA 1
ATOM 2195 C C . ALA A 1 269 ? -19.998 -10.233 20.708 1.00 9.99 267 ALA A C 1
ATOM 2196 O O . ALA A 1 269 ? -20.288 -9.484 21.642 1.00 10.35 267 ALA A O 1
ATOM 2198 N N . LEU A 1 270 ? -19.095 -11.203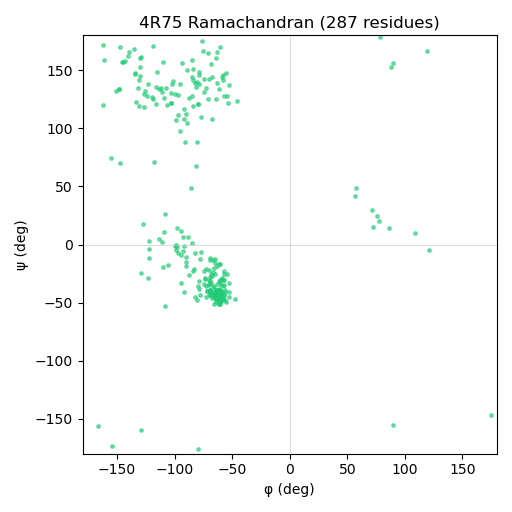 20.797 1.00 8.75 268 LEU A N 1
ATOM 2199 C CA . LEU A 1 270 ? -18.584 -11.660 22.087 1.00 8.89 268 LEU A CA 1
ATOM 2200 C C . LEU A 1 270 ? -17.129 -11.263 22.382 1.00 7.33 268 LEU A C 1
ATOM 2201 O O . LEU A 1 270 ? -16.441 -11.928 23.165 1.00 8.83 268 LEU A O 1
ATOM 2206 N N . GLN A 1 271 ? -16.672 -10.171 21.778 1.00 8.19 269 GLN A N 1
ATOM 2207 C CA . GLN A 1 271 ? -15.363 -9.627 22.108 1.00 6.85 269 GLN A CA 1
ATOM 2208 C C . GLN A 1 271 ? -15.332 -9.164 23.540 1.00 9.15 269 GLN A C 1
ATOM 2209 O O . GLN A 1 271 ? -16.362 -8.896 24.157 1.00 9.54 269 GLN A O 1
ATOM 2215 N N . THR A 1 272 ? -14.125 -9.040 24.065 1.00 8.46 270 THR A N 1
ATOM 2216 C CA . THR A 1 272 ? -13.910 -8.460 25.374 1.00 7.90 270 THR A CA 1
ATOM 2217 C C . THR A 1 272 ? -13.927 -6.939 25.258 1.00 6.62 270 THR A C 1
ATOM 2218 O O . THR A 1 272 ? -13.346 -6.369 24.350 1.00 8.97 270 THR A O 1
ATOM 2222 N N . LEU A 1 273 ? -14.619 -6.282 26.180 1.00 8.36 271 LEU A N 1
ATOM 2223 C CA . LEU A 1 273 ? -14.806 -4.835 26.097 1.00 9.28 271 LEU A CA 1
ATOM 2224 C C . LEU A 1 273 ? -13.634 -4.070 26.706 1.00 7.17 271 LEU A C 1
ATOM 2225 O O . LEU A 1 273 ? -13.055 -4.516 27.689 1.00 8.51 271 LEU A O 1
ATOM 2230 N N . THR A 1 274 ? -13.288 -2.932 26.111 1.00 7.47 272 THR A N 1
ATOM 2231 C CA . THR A 1 274 ? -12.163 -2.132 26.584 1.00 7.83 272 THR A CA 1
ATOM 2232 C C . THR A 1 274 ? -12.536 -1.102 27.628 1.00 7.97 272 THR A C 1
ATOM 2233 O O . THR A 1 274 ? -11.662 -0.566 28.307 1.00 8.41 272 THR A O 1
ATOM 2237 N N . ASN A 1 275 ? -13.823 -0.815 27.769 1.00 8.02 273 ASN A N 1
ATOM 2238 C CA . ASN A 1 275 ? -14.250 0.142 28.784 1.00 8.79 273 ASN A CA 1
ATOM 2239 C C . ASN A 1 275 ? -14.274 -0.570 30.136 1.00 8.16 273 ASN A C 1
ATOM 2240 O O . ASN A 1 275 ? -15.001 -1.550 30.312 1.00 10.42 273 ASN A O 1
ATOM 2245 N N . THR A 1 276 ? -13.490 -0.068 31.087 1.00 9.52 274 THR A N 1
ATOM 2246 C CA . THR A 1 276 ? -13.307 -0.741 32.374 1.00 10.90 274 THR A CA 1
ATOM 2247 C C . THR A 1 276 ? -14.552 -0.724 33.257 1.00 11.29 274 THR A C 1
ATOM 2248 O O . THR A 1 276 ? -14.592 -1.418 34.275 1.00 14.03 274 THR A O 1
ATOM 2252 N N . THR A 1 277 ? -15.551 0.071 32.885 1.00 10.89 275 THR A N 1
ATOM 2253 C CA . THR A 1 277 ? -16.780 0.170 33.674 1.00 10.87 275 THR A CA 1
ATOM 2254 C C . THR A 1 277 ? -17.884 -0.694 33.094 1.00 12.95 275 THR A C 1
ATOM 2255 O O . THR A 1 277 ? -18.960 -0.815 33.679 1.00 14.44 275 THR A O 1
ATOM 2259 N N . ALA A 1 278 ? -17.613 -1.310 31.948 1.00 10.45 276 ALA A N 1
ATOM 2260 C CA . ALA A 1 278 ? -18.614 -2.152 31.289 1.00 11.78 276 ALA A CA 1
ATOM 2261 C C . ALA A 1 278 ? -18.659 -3.574 31.833 1.00 13.22 276 ALA A C 1
ATOM 2262 O O . ALA A 1 278 ? -17.627 -4.166 32.149 1.00 13.34 276 ALA A O 1
ATOM 2264 N N . GLU A 1 279 ? -19.866 -4.121 31.932 1.00 11.36 277 GLU A N 1
ATOM 2265 C CA . GLU A 1 279 ? -20.033 -5.542 32.214 1.00 11.21 277 GLU A CA 1
ATOM 2266 C C . GLU A 1 279 ? -19.649 -6.341 30.974 1.00 9.55 277 GLU A C 1
ATOM 2267 O O . GLU A 1 279 ? -20.039 -5.997 29.859 1.00 9.88 277 GLU A O 1
ATOM 2273 N N . GLN A 1 280 ? -18.868 -7.392 31.186 1.00 10.93 278 GLN A N 1
ATOM 2274 C CA . GLN A 1 280 ? -18.421 -8.260 30.099 1.00 10.83 278 GLN A CA 1
ATOM 2275 C C . GLN A 1 280 ? -19.425 -9.373 29.882 1.00 11.18 278 GLN A C 1
ATOM 2276 O O . GLN A 1 280 ? -20.091 -9.798 30.820 1.00 11.93 278 GLN A O 1
ATOM 2282 N N . SER A 1 281 ? -19.530 -9.862 28.652 1.00 9.23 279 SER A N 1
ATOM 2283 C CA . SER A 1 281 ? -20.281 -11.089 28.401 1.00 10.88 279 SER A CA 1
ATOM 2284 C C . SER A 1 281 ? -19.686 -12.229 29.228 1.00 10.25 279 SER A C 1
ATOM 2285 O O . SER A 1 281 ? -18.472 -12.346 29.341 1.00 11.38 279 SER A O 1
ATOM 2288 N N . PRO A 1 282 ? -20.542 -13.110 29.779 1.00 11.76 280 PRO A N 1
ATOM 2289 C CA . PRO A 1 282 ? -20.026 -14.317 30.438 1.00 12.91 280 PRO A CA 1
ATOM 2290 C C . PRO A 1 282 ? -19.233 -15.207 29.479 1.00 11.92 280 PRO A C 1
ATOM 2291 O O . PRO A 1 282 ? -18.477 -16.065 29.939 1.00 13.60 280 PRO A O 1
ATOM 2295 N N . LEU A 1 283 ? -19.391 -14.998 28.175 1.00 11.69 281 LEU A N 1
ATOM 2296 C CA . LEU A 1 283 ? -18.683 -15.796 27.178 1.00 12.81 281 LEU A CA 1
ATOM 2297 C C . LEU A 1 283 ? -17.417 -15.099 26.661 1.00 11.05 281 LEU A C 1
ATOM 2298 O O . LEU A 1 283 ? -16.706 -15.665 25.833 1.00 13.09 281 LEU A O 1
ATOM 2303 N N . ALA A 1 284 ? -17.143 -13.880 27.130 1.00 10.73 282 ALA A N 1
ATOM 2304 C CA . ALA A 1 284 ? -15.961 -13.143 26.690 1.00 10.65 282 ALA A CA 1
ATOM 2305 C C . ALA A 1 284 ? -14.719 -13.648 27.406 1.00 14.90 282 ALA A C 1
ATOM 2306 O O . ALA A 1 284 ? -14.774 -14.103 28.557 1.00 14.46 282 ALA A O 1
ATOM 2308 N N . PHE A 1 285 ? -13.592 -13.573 26.716 1.00 11.51 283 PHE A N 1
ATOM 2309 C CA . PHE A 1 285 ? -12.333 -13.979 27.311 1.00 11.48 283 PHE A CA 1
ATOM 2310 C C . PHE A 1 285 ? -11.835 -12.947 28.328 1.00 12.96 283 PHE A C 1
ATOM 2311 O O . PHE A 1 285 ? -12.002 -11.734 28.162 1.00 13.51 283 PHE A O 1
ATOM 2319 N N . ASP A 1 286 ? -11.256 -13.459 29.407 1.00 15.17 284 ASP A N 1
ATOM 2320 C CA . ASP A 1 286 ? -10.640 -12.657 30.452 1.00 14.53 284 ASP A CA 1
ATOM 2321 C C . ASP A 1 286 ? -9.135 -12.609 30.176 1.00 17.08 284 ASP A C 1
ATOM 2322 O O . ASP A 1 286 ? -8.450 -13.633 30.286 1.00 15.06 284 ASP A O 1
ATOM 2327 N N . LEU A 1 287 ? -8.618 -11.440 29.800 1.00 13.06 285 LEU A N 1
ATOM 2328 C CA . LEU A 1 287 ? -7.204 -11.322 29.429 1.00 15.22 285 LEU A CA 1
ATOM 2329 C C . LEU A 1 287 ? -6.268 -11.741 30.556 1.00 17.81 285 LEU A C 1
ATOM 2330 O O . LEU A 1 287 ? -5.167 -12.227 30.304 1.00 16.67 285 LEU A O 1
ATOM 2335 N N . THR A 1 288 ? -6.709 -11.559 31.797 1.00 18.86 286 THR A N 1
ATOM 2336 C CA . THR A 1 288 ? -5.860 -11.863 32.952 1.00 19.95 286 THR A CA 1
ATOM 2337 C C . THR A 1 288 ? -5.614 -13.359 33.111 1.00 17.85 286 THR A C 1
ATOM 2338 O O . THR A 1 288 ? -4.718 -13.771 33.848 1.00 21.87 286 THR A O 1
ATOM 2342 N N . LYS A 1 289 ? -6.375 -14.152 32.409 1.00 14.29 287 LYS A N 1
ATOM 2343 C CA . LYS A 1 289 ? -6.268 -15.581 32.517 1.00 15.84 287 LYS A CA 1
ATOM 2344 C C . LYS A 1 289 ? -5.444 -16.217 31.392 1.00 15.53 287 LYS A C 1
ATOM 2345 O O . LYS A 1 289 ? -5.319 -17.385 31.363 1.00 16.85 287 LYS A O 1
ATOM 2351 N N . LEU A 1 290 ? -4.972 -15.383 30.463 1.00 13.25 288 LEU A N 1
ATOM 2352 C CA . LEU A 1 290 ? -4.410 -15.886 29.208 1.00 11.97 288 LEU A CA 1
ATOM 2353 C C . LEU A 1 290 ? -2.926 -15.597 29.022 1.00 11.60 288 LEU A C 1
ATOM 2354 O O . LEU A 1 290 ? -2.421 -14.564 29.470 1.00 13.23 288 LEU A O 1
ATOM 2359 N N . LYS A 1 291 ? -2.253 -16.511 28.320 1.00 10.66 289 LYS A N 1
ATOM 2360 C CA . LYS A 1 291 ? -0.854 -16.336 27.940 1.00 10.61 289 LYS A CA 1
ATOM 2361 C C . LYS A 1 291 ? -0.775 -15.438 26.691 1.00 10.32 289 LYS A C 1
ATOM 2362 O O . LYS A 1 291 ? -0.788 -15.938 25.559 1.00 11.16 289 LYS A O 1
ATOM 2368 N N . LEU A 1 292 ? -0.707 -14.123 26.901 1.00 10.68 290 LEU A N 1
ATOM 2369 C CA . LEU A 1 292 ? -0.725 -13.147 25.813 1.00 10.40 290 LEU A CA 1
ATOM 2370 C C . LEU A 1 292 ? 0.564 -12.347 25.707 1.00 12.43 290 LEU A C 1
ATOM 2371 O O . LEU A 1 292 ? 1.097 -11.870 26.712 1.00 13.26 290 LEU A O 1
ATOM 2376 N N . ILE A 1 293 ? 1.051 -12.178 24.483 1.00 10.32 291 ILE A N 1
ATOM 2377 C CA . ILE A 1 293 ? 2.080 -11.187 24.209 1.00 12.36 291 ILE A CA 1
ATOM 2378 C C . ILE A 1 293 ? 1.554 -9.784 24.496 1.00 12.66 291 ILE A C 1
ATOM 2379 O O . ILE A 1 293 ? 0.352 -9.577 24.650 1.00 13.03 291 ILE A O 1
ATOM 2384 N N . ASP A 1 294 ? 2.470 -8.825 24.568 1.00 12.64 292 ASP A N 1
ATOM 2385 C CA . ASP A 1 294 ? 2.132 -7.408 24.631 1.00 12.48 292 ASP A CA 1
ATOM 2386 C C . ASP A 1 294 ? 2.201 -6.903 23.200 1.00 13.06 292 ASP A C 1
ATOM 2387 O O . ASP A 1 294 ? 3.278 -6.605 22.686 1.00 16.13 292 ASP A O 1
ATOM 2392 N N . TYR A 1 295 ? 1.051 -6.831 22.543 1.00 12.34 293 TYR A N 1
ATOM 2393 C CA . TYR A 1 295 ? 1.027 -6.546 21.115 1.00 11.79 293 TYR A CA 1
ATOM 2394 C C . TYR A 1 295 ? 1.409 -5.103 20.845 1.00 14.24 293 TYR A C 1
ATOM 2395 O O . TYR A 1 295 ? 0.805 -4.179 21.383 1.00 13.73 293 TYR A O 1
ATOM 2404 N N . ASP A 1 296 ? 2.415 -4.920 20.000 1.00 12.38 294 ASP A N 1
ATOM 2405 C CA . ASP A 1 296 ? 2.967 -3.603 19.719 1.00 12.43 294 ASP A CA 1
ATOM 2406 C C . ASP A 1 296 ? 2.256 -2.976 18.524 1.00 12.16 294 ASP A C 1
ATOM 2407 O O . ASP A 1 296 ? 2.686 -3.125 17.378 1.00 12.00 294 ASP A O 1
ATOM 2412 N N . PHE A 1 297 ? 1.159 -2.269 18.787 1.00 13.40 295 PHE A N 1
ATOM 2413 C CA . PHE A 1 297 ? 0.401 -1.654 17.695 1.00 13.49 295 PHE A CA 1
ATOM 2414 C C . PHE A 1 297 ? 1.141 -0.507 17.033 1.00 11.88 295 PHE A C 1
ATOM 2415 O O . PHE A 1 297 ? 0.926 -0.215 15.862 1.00 14.91 295 PHE A O 1
ATOM 2423 N N . GLU A 1 298 ? 2.013 0.158 17.786 1.00 12.27 296 GLU A N 1
ATOM 2424 C CA . GLU A 1 298 ? 2.809 1.240 17.221 1.00 15.39 296 GLU A CA 1
ATOM 2425 C C . GLU A 1 298 ? 3.714 0.728 16.105 1.00 14.89 296 GLU A C 1
ATOM 2426 O O . GLU A 1 298 ? 3.899 1.402 15.089 1.00 18.18 296 GLU A O 1
ATOM 2432 N N . LYS A 1 299 ? 4.275 -0.461 16.299 1.00 12.83 297 LYS A N 1
ATOM 2433 C CA . LYS A 1 299 ? 5.168 -1.049 15.310 1.00 12.32 297 LYS A CA 1
ATOM 2434 C C . LYS A 1 299 ? 4.419 -1.705 14.156 1.00 11.68 297 LYS A C 1
ATOM 2435 O O . LYS A 1 299 ? 4.744 -1.490 12.988 1.00 12.54 297 LYS A O 1
ATOM 2441 N N . TYR A 1 300 ? 3.415 -2.511 14.489 1.00 10.16 298 TYR A N 1
ATOM 2442 C CA . TYR A 1 300 ? 2.710 -3.279 13.468 1.00 10.40 298 TYR A CA 1
ATOM 2443 C C . TYR A 1 300 ? 1.607 -2.494 12.775 1.00 10.96 298 TYR A C 1
ATOM 2444 O O . TYR A 1 300 ? 1.226 -2.821 11.657 1.00 12.37 298 TYR A O 1
ATOM 2453 N N . GLY A 1 301 ? 1.107 -1.452 13.434 1.00 11.03 299 GLY A N 1
ATOM 2454 C CA . GLY A 1 301 ? 0.127 -0.572 12.824 1.00 10.63 299 GLY A CA 1
ATOM 2455 C C . GLY A 1 301 ? 0.775 0.530 12.005 1.00 12.53 299 GLY A C 1
ATOM 2456 O O . GLY A 1 301 ? 0.432 1.710 12.134 1.00 12.87 299 GLY A O 1
ATOM 2457 N N . ALA A 1 302 ? 1.717 0.144 11.153 1.00 16.83 300 ALA A N 1
ATOM 2458 C CA . ALA A 1 302 ? 2.461 1.106 10.348 1.00 14.18 300 ALA A CA 1
ATOM 2459 C C . ALA A 1 302 ? 2.524 0.591 8.921 1.00 14.72 300 ALA A C 1
ATOM 2460 O O . ALA A 1 302 ? 2.588 -0.620 8.692 1.00 15.15 300 ALA A O 1
ATOM 2462 N N . SER A 1 303 ? 2.512 1.511 7.966 1.00 12.62 301 SER A N 1
ATOM 2463 C CA . SER A 1 303 ? 2.415 1.148 6.563 1.00 15.11 301 SER A CA 1
ATOM 2464 C C . SER A 1 303 ? 3.622 0.349 6.063 1.00 13.78 301 SER A C 1
ATOM 2465 O O . SER A 1 303 ? 3.467 -0.672 5.396 1.00 15.71 301 SER A O 1
ATOM 2468 N N . ASP A 1 304 ? 4.823 0.818 6.376 1.00 14.87 302 ASP A N 1
ATOM 2469 C CA . ASP A 1 304 ? 6.029 0.133 5.921 1.00 15.24 302 ASP A CA 1
ATOM 2470 C C . ASP A 1 304 ? 6.101 -1.295 6.460 1.00 14.88 302 ASP A C 1
ATOM 2471 O O . ASP A 1 304 ? 6.397 -2.227 5.714 1.00 13.68 302 ASP A O 1
ATOM 2476 N N . GLU A 1 305 ? 5.828 -1.462 7.750 1.00 12.15 303 GLU A N 1
ATOM 2477 C CA . GLU A 1 305 ? 5.923 -2.772 8.378 1.00 13.75 303 GLU A CA 1
ATOM 2478 C C . GLU A 1 305 ? 4.830 -3.709 7.879 1.00 12.58 303 GLU A C 1
ATOM 2479 O O . GLU A 1 305 ? 5.094 -4.885 7.625 1.00 12.19 303 GLU A O 1
ATOM 2485 N N . ARG A 1 306 ? 3.612 -3.205 7.726 1.00 11.56 304 ARG A N 1
ATOM 2486 C CA . ARG A 1 306 ? 2.539 -4.057 7.223 1.00 10.45 304 ARG A CA 1
ATOM 2487 C C . ARG A 1 306 ? 2.835 -4.522 5.799 1.00 12.61 304 ARG A C 1
ATOM 2488 O O . ARG A 1 306 ? 2.708 -5.708 5.486 1.00 12.07 304 ARG A O 1
ATOM 2496 N N . LYS A 1 307 ? 3.246 -3.595 4.939 1.00 12.19 305 LYS A N 1
ATOM 2497 C CA . LYS A 1 307 ? 3.593 -3.958 3.571 1.00 12.37 305 LYS A CA 1
ATOM 2498 C C . LYS A 1 307 ? 4.750 -4.942 3.537 1.00 13.82 305 LYS A C 1
ATOM 2499 O O . LYS A 1 307 ? 4.747 -5.884 2.745 1.00 12.39 305 LYS A O 1
ATOM 2505 N N . ARG A 1 308 ? 5.747 -4.705 4.379 1.00 12.52 306 ARG A N 1
ATOM 2506 C CA . ARG A 1 308 ? 6.928 -5.548 4.427 1.00 11.78 306 ARG A CA 1
ATOM 2507 C C . ARG A 1 308 ? 6.571 -6.981 4.810 1.00 11.52 306 ARG A C 1
ATOM 2508 O O . ARG A 1 308 ? 7.007 -7.931 4.160 1.00 11.66 306 ARG A O 1
ATOM 2516 N N . LEU A 1 309 ? 5.786 -7.143 5.870 1.00 11.15 307 LEU A N 1
ATOM 2517 C CA . LEU A 1 309 ? 5.448 -8.474 6.353 1.00 10.78 307 LEU A CA 1
ATOM 2518 C C . LEU A 1 309 ? 4.542 -9.222 5.379 1.00 10.07 307 LEU A C 1
ATOM 2519 O O . LEU A 1 309 ? 4.708 -10.427 5.168 1.00 11.62 307 LEU A O 1
ATOM 2524 N N . ILE A 1 310 ? 3.576 -8.525 4.794 1.00 9.46 308 ILE A N 1
ATOM 2525 C CA . ILE A 1 310 ? 2.701 -9.161 3.822 1.00 10.89 308 ILE A CA 1
ATOM 2526 C C . ILE A 1 310 ? 3.526 -9.608 2.614 1.00 13.16 308 ILE A C 1
ATOM 2527 O O . ILE A 1 310 ? 3.376 -10.741 2.133 1.00 13.09 308 ILE A O 1
ATOM 2532 N N . ASN A 1 311 ? 4.404 -8.727 2.140 1.00 11.51 309 ASN A N 1
ATOM 2533 C CA . ASN A 1 311 ? 5.295 -9.054 1.026 1.00 13.33 309 ASN A CA 1
ATOM 2534 C C . ASN A 1 311 ? 6.149 -10.275 1.308 1.00 11.64 309 ASN A C 1
ATOM 2535 O O . ASN A 1 311 ? 6.332 -11.140 0.446 1.00 11.93 309 ASN A O 1
ATOM 2540 N N . LYS A 1 312 ? 6.689 -10.336 2.515 1.00 10.72 310 LYS A N 1
ATOM 2541 C CA . LYS A 1 312 ? 7.532 -11.447 2.905 1.00 11.62 310 LYS A CA 1
ATOM 2542 C C . LYS A 1 312 ? 6.724 -12.740 2.938 1.00 12.13 310 LYS A C 1
ATOM 2543 O O . LYS A 1 312 ? 7.209 -13.803 2.555 1.00 11.59 310 LYS A O 1
ATOM 2549 N N . TRP A 1 313 ? 5.492 -12.654 3.414 1.00 11.80 311 TRP A N 1
ATOM 2550 C CA . TRP A 1 313 ? 4.628 -13.820 3.412 1.00 12.49 311 TRP A CA 1
ATOM 2551 C C . TRP A 1 313 ? 4.378 -14.328 1.986 1.00 11.43 311 TRP A C 1
ATOM 2552 O O . TRP A 1 313 ? 4.438 -15.534 1.730 1.00 11.35 311 TRP A O 1
ATOM 2563 N N . VAL A 1 314 ? 4.112 -13.417 1.058 1.00 10.84 312 VAL A N 1
ATOM 2564 C CA . VAL A 1 314 ? 3.854 -13.829 -0.313 1.00 11.62 312 VAL A CA 1
ATOM 2565 C C . VAL A 1 314 ? 5.085 -14.498 -0.927 1.00 12.12 312 VAL A C 1
ATOM 2566 O O . VAL A 1 314 ? 4.984 -15.558 -1.551 1.00 12.89 312 VAL A O 1
ATOM 2570 N N . ASP A 1 315 ? 6.244 -13.876 -0.747 1.00 10.23 313 ASP A N 1
ATOM 2571 C CA . ASP A 1 315 ? 7.484 -14.425 -1.282 1.00 10.98 313 ASP A CA 1
ATOM 2572 C C . ASP A 1 315 ? 7.877 -15.744 -0.624 1.00 12.95 313 ASP A C 1
ATOM 2573 O O . ASP A 1 315 ? 8.145 -16.729 -1.312 1.00 11.52 313 ASP A O 1
ATOM 2578 N N . GLU A 1 316 ? 7.903 -15.771 0.703 1.00 11.16 314 GLU A N 1
ATOM 2579 C CA . GLU A 1 316 ? 8.528 -16.883 1.413 1.00 13.75 314 GLU A CA 1
ATOM 2580 C C . GLU A 1 316 ? 7.592 -18.057 1.676 1.00 12.56 314 GLU A C 1
ATOM 2581 O O . GLU A 1 316 ? 8.039 -19.199 1.802 1.00 15.83 314 GLU A O 1
ATOM 2587 N N . ILE A 1 317 ? 6.296 -17.787 1.750 1.00 12.69 315 ILE A N 1
ATOM 2588 C CA . ILE A 1 317 ? 5.349 -18.837 2.094 1.00 13.84 315 ILE A CA 1
ATOM 2589 C C . ILE A 1 317 ? 4.521 -19.233 0.879 1.00 16.25 315 ILE A C 1
ATOM 2590 O O . ILE A 1 317 ? 4.451 -20.415 0.527 1.00 18.90 315 ILE A O 1
ATOM 2595 N N . LYS A 1 318 ? 3.902 -18.254 0.229 1.00 13.88 316 LYS A N 1
ATOM 2596 C CA . LYS A 1 318 ? 3.034 -18.552 -0.905 1.00 19.48 316 LYS A CA 1
ATOM 2597 C C . LYS A 1 318 ? 3.793 -18.993 -2.161 1.00 18.39 316 LYS A C 1
ATOM 2598 O O . LYS A 1 318 ? 3.356 -19.909 -2.854 1.00 19.05 316 LYS A O 1
ATOM 2604 N N . LEU A 1 319 ? 4.923 -18.356 -2.455 1.00 16.93 317 LEU A N 1
ATOM 2605 C CA . LEU A 1 319 ? 5.598 -18.576 -3.741 1.00 16.12 317 LEU A CA 1
ATOM 2606 C C . LEU A 1 319 ? 6.917 -19.326 -3.678 1.00 17.88 317 LEU A C 1
ATOM 2607 O O . LEU A 1 319 ? 7.372 -19.843 -4.697 1.00 19.86 317 LEU A O 1
ATOM 2612 N N . ALA A 1 320 ? 7.542 -19.375 -2.507 1.00 16.64 318 ALA A N 1
ATOM 2613 C CA . ALA A 1 320 ? 8.842 -20.017 -2.386 1.00 19.83 318 ALA A CA 1
ATOM 2614 C C . ALA A 1 320 ? 8.798 -21.432 -2.950 1.00 22.33 318 ALA A C 1
ATOM 2615 O O . ALA A 1 320 ? 7.879 -22.193 -2.648 1.00 23.25 318 ALA A O 1
#

Nearest PDB structures (foldseek):
  4r74-assembly4_D  TM=9.950E-01  e=6.139E-66  Actinobacillus pleuropneumoniae
  8x1a-assembly1_B  TM=9.915E-01  e=6.075E-56  Vibrio cholerae O395
  6wce-assembly1_A  TM=9.657E-01  e=4.652E-43  Actinobacillus pleuropneumoniae
  4gl0-assembly1_A  TM=7.719E-01  e=5.905E-18  Listeria monocytogenes EGD-e
  4edp-assembly2_B  TM=6.951E-01  e=2.934E-19  Clostridium perfringens ATCC 13124

CATH classification: 3.40.190.10 (+1 more: 3.40.190.10)

Foldseek 3Di:
DEAFEEAEADDPLLVVLLQVVLCVVPVHHYDYDYDALLVVLVVLVVCQVPGDGWKYFWHFCLSLLACVVVQFFDADQAPLLVQFDVCQSAQGQDGRPLKGFWFKFWWFKKFQPVLCVVLVHDDDAAALQSLLPCSLQLFEEFAALVAHPQVLLQLLWLCQLPNNVVSLVSLQSNQRNHNDHHNYRLVLLVCCQVVVHGMYTGTQQSVLLSVVVPGRMDTYQHPSFTEIGTIMMHTTDNRPPHVSSNVSVNLSSDQVSSQCCVVRSSTQTGGRRNVHDHDPSYDDVVVGRYDPRRNSQSSHDVNSVVSSVCCCVSRVPD